Protein AF-A0A942RCX7-F1 (afdb_monomer_lite)

pLDDT: mean 77.35, std 21.43, range [18.66, 97.69]

Foldseek 3Di:
DDDDDDDDDDDDADWDDDPDDFTDRDPWTWQFAALLQAKKWFFQDDDLALLVQADFEEADQDPLSQQSSVVSNHHYDDDPLLCQQVCLQVPVGGTYTGHQLSCVVSVVLVSTQEMEDLDSNYLDGDTDIDDDDPVVVVPDDPVVVVVVVVVSVVCSVPPRVPVSVVSSVVSVVVCVVVVGHYHYHDPVRSVNSNVSSVVSLVVVCVVCVVVVHNSPVVVVVVVVVVVVPD

Sequence (230 aa):
KLEFQFYQINTKIPLQKAGGKQFRWGRQSLIPSSSENSERLSLEKEVRVPSDLKGLKLIAAKPEVAEMVRMAGGTPVAIPIGDTYMALERGLVEGQFTHFPALGAFGTMPLMKSHTIIGGSGIEMPFGAHVMNMNTWNKLSPDLHQIFEDAVAWYIEQEVYTNVPRMAAGLLKAAEDQGRVVSHLTPEEIKEWTDLAKVVAEAKIAELEAKGVPAKSVYQELQQLIANYK

Secondary structure (DSSP, 8-state):
------PPPP-----EEETTTEEEETTEEEEPPPGGGSEEEEESS---SGGGGTT-EEE--SHHHHHHHHHTT-EEE---TTTHHHHHHTTSSSEEEEEHHHHHHTT-GGG-SEEEE-SSS-SS---EEE---HHHHTTS-HHHHHHHHHHHHHHIIIIIIIIHHHHHHHHHHHHHHTT-EEEEPPHHHHHHHHHHHHHHHHHHHHHHHHTT--HHHHHHHHHHHHHH--

Radius of gyration: 19.21 Å; chains: 1; bounding box: 50×46×51 Å

Structure (mmCIF, N/CA/C/O backbone):
data_AF-A0A942RCX7-F1
#
_entry.id   AF-A0A942RCX7-F1
#
loop_
_atom_site.group_PDB
_atom_site.id
_atom_site.type_symbol
_atom_site.label_atom_id
_atom_site.label_alt_id
_atom_site.label_comp_id
_atom_site.label_asym_id
_atom_site.label_entity_id
_atom_site.label_seq_id
_atom_site.pdbx_PDB_ins_code
_atom_site.Cartn_x
_atom_site.Cartn_y
_atom_site.Cartn_z
_atom_site.occupancy
_atom_site.B_iso_or_equiv
_atom_site.auth_seq_id
_atom_site.auth_comp_id
_atom_site.auth_asym_id
_atom_site.auth_atom_id
_atom_site.pdbx_PDB_model_num
ATOM 1 N N . LYS A 1 1 ? 3.277 7.460 -29.625 1.00 25.64 1 LYS A N 1
ATOM 2 C CA . LYS A 1 1 ? 2.504 7.001 -28.448 1.00 25.64 1 LYS A CA 1
ATOM 3 C C . LYS A 1 1 ? 3.287 5.855 -27.824 1.00 25.64 1 LYS A C 1
ATOM 5 O O . LYS A 1 1 ? 3.367 4.810 -28.449 1.00 25.64 1 LYS A O 1
ATOM 10 N N . LEU A 1 2 ? 3.976 6.090 -26.707 1.00 19.88 2 LEU A N 1
ATOM 11 C CA . LEU A 1 2 ? 4.645 5.024 -25.956 1.00 19.88 2 LEU A CA 1
ATOM 12 C C . LEU A 1 2 ? 3.603 4.437 -25.002 1.00 19.88 2 LEU A C 1
ATOM 14 O O . LEU A 1 2 ? 3.199 5.100 -24.053 1.00 19.88 2 LEU A O 1
ATOM 18 N N . GLU A 1 3 ? 3.102 3.248 -25.325 1.00 18.66 3 GLU A N 1
ATOM 19 C CA . GLU A 1 3 ? 2.264 2.457 -24.425 1.00 18.66 3 GLU A CA 1
ATOM 20 C C . GLU A 1 3 ? 3.176 1.680 -23.472 1.00 18.66 3 GLU A C 1
ATOM 22 O O . GLU A 1 3 ? 4.009 0.885 -23.908 1.00 18.66 3 GLU A O 1
ATOM 27 N N . PHE A 1 4 ? 3.036 1.920 -22.169 1.00 22.47 4 PHE A N 1
ATOM 28 C CA . PHE A 1 4 ? 3.684 1.122 -21.133 1.00 22.47 4 PHE A CA 1
ATOM 29 C C . PHE A 1 4 ? 2.767 -0.056 -20.787 1.00 22.47 4 PHE A C 1
ATOM 31 O O . PHE A 1 4 ? 1.693 0.131 -20.223 1.00 22.47 4 PHE A O 1
ATOM 38 N N . GLN A 1 5 ? 3.174 -1.272 -21.155 1.00 20.86 5 GLN A N 1
ATOM 39 C CA . GLN A 1 5 ? 2.505 -2.513 -20.758 1.00 20.86 5 GLN A CA 1
ATOM 40 C C . GLN A 1 5 ? 3.249 -3.163 -19.585 1.00 20.86 5 GLN A C 1
ATOM 42 O O . GLN A 1 5 ? 4.471 -3.308 -19.617 1.00 20.86 5 GLN A O 1
ATOM 47 N N . PHE A 1 6 ? 2.502 -3.591 -18.566 1.00 23.44 6 PHE A N 1
ATOM 48 C CA . PHE A 1 6 ? 3.008 -4.381 -17.445 1.00 23.44 6 PHE A CA 1
ATOM 49 C C . PHE A 1 6 ? 3.249 -5.832 -17.901 1.00 23.44 6 PHE A C 1
ATOM 51 O O . PHE A 1 6 ? 2.302 -6.532 -18.250 1.00 23.44 6 PHE A O 1
ATOM 58 N N . TYR A 1 7 ? 4.503 -6.296 -17.906 1.00 24.22 7 TYR A N 1
ATOM 59 C CA . TYR A 1 7 ? 4.853 -7.693 -18.203 1.00 24.22 7 TYR A CA 1
ATOM 60 C C . TYR A 1 7 ? 5.204 -8.459 -16.919 1.00 24.22 7 TYR A C 1
ATOM 62 O O . TYR A 1 7 ? 5.998 -7.985 -16.109 1.00 24.22 7 TYR A O 1
ATOM 70 N N . GLN A 1 8 ? 4.657 -9.673 -16.763 1.00 22.91 8 GLN A N 1
ATOM 71 C CA . GLN A 1 8 ? 5.136 -10.670 -15.796 1.00 22.91 8 GLN A CA 1
ATOM 72 C C . GLN A 1 8 ? 6.566 -11.097 -16.160 1.00 22.91 8 GLN A C 1
ATOM 74 O O . GLN A 1 8 ? 6.835 -11.507 -17.291 1.00 22.91 8 GLN A O 1
ATOM 79 N N . ILE A 1 9 ? 7.489 -11.007 -15.202 1.00 26.52 9 ILE A N 1
ATOM 80 C CA . ILE A 1 9 ? 8.917 -11.270 -15.407 1.00 26.52 9 ILE A CA 1
ATOM 81 C C . ILE A 1 9 ? 9.262 -12.702 -14.970 1.00 26.52 9 ILE A C 1
ATOM 83 O O . ILE A 1 9 ? 9.034 -13.094 -13.830 1.00 26.52 9 ILE A O 1
ATOM 87 N N . ASN A 1 10 ? 9.845 -13.472 -15.892 1.00 22.30 10 ASN A N 1
ATOM 88 C CA . ASN A 1 10 ? 10.305 -14.850 -15.702 1.00 22.30 10 ASN A CA 1
ATOM 89 C C . ASN A 1 10 ? 11.777 -14.853 -15.208 1.00 22.30 10 ASN A C 1
ATOM 91 O O . ASN A 1 10 ? 12.642 -14.220 -15.818 1.00 22.30 10 ASN A O 1
ATOM 95 N N . THR A 1 11 ? 12.074 -15.517 -14.085 1.00 29.02 11 THR A N 1
ATOM 96 C CA . THR A 1 11 ? 13.262 -15.278 -13.232 1.00 29.02 11 THR A CA 1
ATOM 97 C C . THR A 1 11 ? 14.464 -16.200 -13.516 1.00 29.02 11 THR A C 1
ATOM 99 O O . THR A 1 11 ? 14.638 -17.216 -12.842 1.00 29.02 11 THR A O 1
ATOM 102 N N . LYS A 1 12 ? 15.344 -15.859 -14.473 1.00 22.91 12 LYS A N 1
ATOM 103 C CA . LYS A 1 12 ? 16.589 -16.631 -14.738 1.00 22.91 12 LYS A CA 1
ATOM 104 C C . LYS A 1 12 ? 17.884 -15.806 -14.907 1.00 22.91 12 LYS A C 1
ATOM 106 O O . LYS A 1 12 ? 18.800 -16.274 -15.577 1.00 22.91 12 LYS A O 1
ATOM 111 N N . ILE A 1 13 ? 18.008 -14.601 -14.337 1.00 27.73 13 ILE A N 1
ATOM 112 C CA . ILE A 1 13 ? 19.225 -13.766 -14.499 1.00 27.73 13 ILE A CA 1
ATOM 113 C C . ILE A 1 13 ? 19.768 -13.300 -13.128 1.00 27.73 13 ILE A C 1
ATOM 115 O O . ILE A 1 13 ? 18.965 -12.841 -12.316 1.00 27.73 13 ILE A O 1
ATOM 119 N N . PRO A 1 14 ? 21.090 -13.403 -12.847 1.00 24.25 14 PRO A N 1
ATOM 120 C CA . PRO A 1 14 ? 21.669 -13.027 -11.551 1.00 24.25 14 PRO A CA 1
ATOM 121 C C . PRO A 1 14 ? 21.707 -11.508 -11.320 1.00 24.25 14 PRO A C 1
ATOM 123 O O . PRO A 1 14 ? 21.967 -10.737 -12.245 1.00 24.25 14 PRO A O 1
ATOM 126 N N . LEU A 1 15 ? 21.523 -11.094 -10.063 1.00 30.61 15 LEU A N 1
ATOM 127 C CA . LEU A 1 15 ? 21.766 -9.733 -9.571 1.00 30.61 15 LEU A CA 1
ATOM 128 C C . LEU A 1 15 ? 23.275 -9.426 -9.594 1.00 30.61 15 LEU A C 1
ATOM 130 O O . LEU A 1 15 ? 24.066 -10.196 -9.052 1.00 30.61 15 LEU A O 1
ATOM 134 N N . GLN A 1 16 ? 23.688 -8.298 -10.182 1.00 26.91 16 GLN A N 1
ATOM 135 C CA . GLN A 1 16 ? 25.060 -7.788 -10.047 1.00 26.91 16 GLN A CA 1
ATOM 136 C C . GLN A 1 16 ? 25.067 -6.505 -9.211 1.00 26.91 16 GLN A C 1
ATOM 138 O O . GLN A 1 16 ? 24.335 -5.558 -9.498 1.00 26.91 16 GLN A O 1
ATOM 143 N N . LYS A 1 17 ? 25.914 -6.474 -8.172 1.00 28.41 17 LYS A N 1
ATOM 144 C CA . LYS A 1 17 ? 26.169 -5.282 -7.351 1.00 28.41 17 LYS A CA 1
ATOM 145 C C . LYS A 1 17 ? 26.987 -4.271 -8.159 1.00 28.41 17 LYS A C 1
ATOM 147 O O . LYS A 1 17 ? 28.185 -4.468 -8.342 1.00 28.41 17 LYS A O 1
ATOM 152 N N . ALA A 1 18 ? 26.359 -3.183 -8.594 1.00 28.05 18 ALA A N 1
ATOM 153 C CA . ALA A 1 18 ? 27.059 -1.951 -8.949 1.00 28.05 18 ALA A CA 1
ATOM 154 C C . ALA A 1 18 ? 27.073 -1.052 -7.702 1.00 28.05 18 ALA A C 1
ATOM 156 O O . ALA A 1 18 ? 26.048 -0.891 -7.040 1.00 28.05 18 ALA A O 1
ATOM 157 N N . GLY A 1 19 ? 28.250 -0.560 -7.313 1.00 25.38 19 GLY A N 1
ATOM 158 C CA . GLY A 1 19 ? 28.447 0.186 -6.070 1.00 25.38 19 GLY A CA 1
ATOM 159 C C . GLY A 1 19 ? 27.490 1.371 -5.926 1.00 25.38 19 GLY A C 1
ATOM 160 O O . GLY A 1 19 ? 27.378 2.185 -6.831 1.00 25.38 19 GLY A O 1
ATOM 161 N N . GLY A 1 20 ? 26.836 1.460 -4.763 1.00 32.09 20 GLY A N 1
ATOM 162 C CA . GLY A 1 20 ? 26.060 2.622 -4.328 1.00 32.09 20 GLY A CA 1
ATOM 163 C C . GLY A 1 20 ? 24.754 2.865 -5.095 1.00 32.09 20 GLY A C 1
ATOM 164 O O . GLY A 1 20 ? 24.740 3.509 -6.132 1.00 32.09 20 GLY A O 1
ATOM 165 N N . LYS A 1 21 ? 23.626 2.455 -4.500 1.00 35.69 21 LYS A N 1
ATOM 166 C CA . LYS A 1 21 ? 22.254 2.917 -4.816 1.00 35.69 21 LYS A CA 1
ATOM 167 C C . LYS A 1 21 ? 21.619 2.508 -6.161 1.00 35.69 21 LYS A C 1
ATOM 169 O O . LYS A 1 21 ? 20.525 2.985 -6.450 1.00 35.69 21 LYS A O 1
ATOM 174 N N . GLN A 1 22 ? 22.195 1.590 -6.940 1.00 37.41 22 GLN A N 1
ATOM 175 C CA . GLN A 1 22 ? 21.524 1.005 -8.114 1.00 37.41 22 GLN A CA 1
ATOM 176 C C . GLN A 1 22 ? 21.551 -0.526 -8.075 1.00 37.41 22 GLN A C 1
ATOM 178 O O . GLN A 1 22 ? 22.613 -1.145 -8.058 1.00 37.41 22 GLN A O 1
ATOM 183 N N . PHE A 1 23 ? 20.371 -1.147 -8.127 1.00 37.91 23 PHE A N 1
ATOM 184 C CA . PHE A 1 23 ? 20.248 -2.573 -8.412 1.00 37.91 23 PHE A CA 1
ATOM 185 C C . PHE A 1 23 ? 19.924 -2.736 -9.898 1.00 37.91 23 PHE A C 1
ATOM 187 O O . PHE A 1 23 ? 18.831 -2.398 -10.350 1.00 37.91 23 PHE A O 1
ATOM 194 N N . ARG A 1 24 ? 20.886 -3.245 -10.674 1.00 36.69 24 ARG A N 1
ATOM 195 C CA . ARG A 1 24 ? 20.645 -3.679 -12.054 1.00 36.69 24 ARG A CA 1
ATOM 196 C C . ARG A 1 24 ? 20.163 -5.127 -12.016 1.00 36.69 24 ARG A C 1
ATOM 198 O O . ARG A 1 24 ? 20.937 -6.036 -11.715 1.00 36.69 24 ARG A O 1
ATOM 205 N N . TRP A 1 25 ? 18.886 -5.354 -12.323 1.00 33.56 25 TRP A N 1
ATOM 206 C CA . TRP A 1 25 ? 18.376 -6.701 -12.589 1.00 33.56 25 TRP A CA 1
ATOM 207 C C . TRP A 1 25 ? 18.428 -6.946 -14.095 1.00 33.56 25 TRP A C 1
ATOM 209 O O . TRP A 1 25 ? 17.529 -6.579 -14.855 1.00 33.56 25 TRP A O 1
ATOM 219 N N . GLY A 1 26 ? 19.570 -7.456 -14.555 1.00 47.31 26 GLY A N 1
ATOM 220 C CA . GLY A 1 26 ? 19.886 -7.486 -15.978 1.00 47.31 26 GLY A CA 1
ATOM 221 C C . GLY A 1 26 ? 19.846 -6.082 -16.600 1.00 47.31 26 GLY A C 1
ATOM 222 O O . GLY A 1 26 ? 20.693 -5.245 -16.306 1.00 47.31 26 GLY A O 1
ATOM 223 N N . ARG A 1 27 ? 18.870 -5.846 -17.485 1.00 47.44 27 ARG A N 1
ATOM 224 C CA . ARG A 1 27 ? 18.744 -4.661 -18.357 1.00 47.44 27 ARG A CA 1
ATOM 225 C C . ARG A 1 27 ? 17.543 -3.773 -17.982 1.00 47.44 27 ARG A C 1
ATOM 227 O O . ARG A 1 27 ? 16.898 -3.192 -18.849 1.00 47.44 27 ARG A O 1
ATOM 234 N N . GLN A 1 28 ? 17.190 -3.755 -16.699 1.00 42.06 28 GLN A N 1
ATOM 235 C CA . GLN A 1 28 ? 16.057 -3.014 -16.144 1.00 42.06 28 GLN A CA 1
ATOM 236 C C . GLN A 1 28 ? 16.551 -2.099 -15.025 1.00 42.06 28 GLN A C 1
ATOM 238 O O . GLN A 1 28 ? 17.335 -2.533 -14.174 1.00 42.06 28 GLN A O 1
ATOM 243 N N . SER A 1 29 ? 16.073 -0.854 -15.019 1.00 40.25 29 SER A N 1
ATOM 244 C CA . SER A 1 29 ? 16.302 0.072 -13.914 1.00 40.25 29 SER A CA 1
ATOM 245 C C . SER A 1 29 ? 15.240 -0.164 -12.850 1.00 40.25 29 SER A C 1
ATOM 247 O O . SER A 1 29 ? 14.058 0.129 -13.047 1.00 40.25 29 SER A O 1
ATOM 249 N N . LEU A 1 30 ? 15.673 -0.724 -11.723 1.00 43.97 30 LEU A N 1
ATOM 250 C CA . LEU A 1 30 ? 14.858 -0.823 -10.523 1.00 43.97 30 LEU A CA 1
ATOM 251 C C . LEU A 1 30 ? 14.855 0.548 -9.857 1.00 43.97 30 LEU A C 1
ATOM 253 O O . LEU A 1 30 ? 15.916 1.075 -9.517 1.00 43.97 30 LEU A O 1
ATOM 257 N N . ILE A 1 31 ? 13.673 1.134 -9.699 1.00 44.66 31 ILE A N 1
ATOM 258 C CA . ILE A 1 31 ? 13.539 2.400 -8.994 1.00 44.66 31 ILE A CA 1
ATOM 259 C C . ILE A 1 31 ? 13.295 2.067 -7.523 1.00 44.66 31 ILE A C 1
ATOM 261 O O . ILE A 1 31 ? 12.307 1.394 -7.224 1.00 44.66 31 ILE A O 1
ATOM 265 N N . PRO A 1 32 ? 14.182 2.484 -6.602 1.00 44.34 32 PRO A N 1
ATOM 266 C CA . PRO A 1 32 ? 13.910 2.331 -5.183 1.00 44.34 32 PRO A CA 1
ATOM 267 C C . PRO A 1 32 ? 12.621 3.086 -4.846 1.00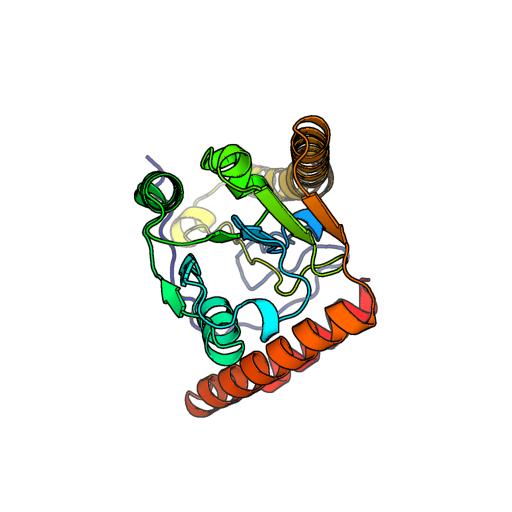 44.34 32 PRO A C 1
ATOM 269 O O . PRO A 1 32 ? 12.425 4.217 -5.278 1.00 44.34 32 PRO A O 1
ATOM 272 N N . SER A 1 33 ? 11.721 2.462 -4.097 1.00 46.06 33 SER A N 1
ATOM 273 C CA . SER A 1 33 ? 10.586 3.160 -3.499 1.00 46.06 33 SER A CA 1
ATOM 274 C C . SER A 1 33 ? 11.037 3.833 -2.209 1.00 46.06 33 SER A C 1
ATOM 276 O O . SER A 1 33 ? 11.720 3.201 -1.401 1.00 46.06 33 SER A O 1
ATOM 278 N N . SER A 1 34 ? 10.641 5.085 -1.989 1.00 47.69 34 SER A N 1
ATOM 279 C CA . SER A 1 34 ? 10.840 5.732 -0.694 1.00 47.69 34 SER A CA 1
ATOM 280 C C . SER A 1 34 ? 9.858 5.170 0.343 1.00 47.69 34 SER A C 1
ATOM 282 O O . SER A 1 34 ? 8.803 4.630 -0.002 1.00 47.69 34 SER A O 1
ATOM 284 N N . SER A 1 35 ? 10.194 5.272 1.625 1.00 49.25 35 SER A N 1
ATOM 285 C CA . SER A 1 35 ? 9.347 4.774 2.711 1.00 49.25 35 SER A CA 1
ATOM 286 C C . SER A 1 35 ? 8.035 5.565 2.847 1.00 49.25 35 SER A C 1
ATOM 288 O O . SER A 1 35 ? 7.034 5.041 3.336 1.00 49.25 35 SER A O 1
ATOM 290 N N . GLU A 1 36 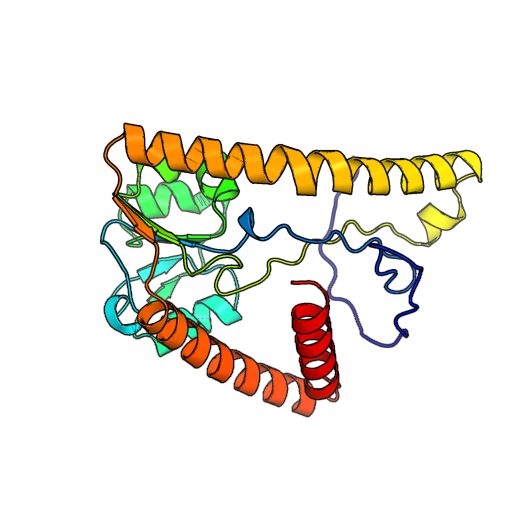? 7.986 6.796 2.332 1.00 48.91 36 GLU A N 1
ATOM 291 C CA . GLU A 1 36 ? 6.783 7.634 2.275 1.00 48.91 36 GLU A CA 1
ATOM 292 C C . GLU A 1 36 ? 5.778 7.185 1.203 1.00 48.91 36 GLU A C 1
ATOM 294 O O . GLU A 1 36 ? 4.606 7.562 1.275 1.00 48.91 36 GLU A O 1
ATOM 299 N N . ASN A 1 37 ? 6.212 6.345 0.255 1.00 53.41 37 ASN A N 1
ATOM 300 C CA . ASN A 1 37 ? 5.336 5.654 -0.693 1.00 53.41 37 ASN A CA 1
ATOM 301 C C . ASN A 1 37 ? 4.680 4.408 -0.105 1.00 53.41 37 ASN A C 1
ATOM 303 O O . ASN A 1 37 ? 3.887 3.771 -0.789 1.00 53.41 37 ASN A O 1
ATOM 307 N N . SER A 1 38 ? 5.007 4.032 1.124 1.00 59.34 38 SER A N 1
ATOM 308 C CA . SER A 1 38 ? 4.473 2.809 1.693 1.00 59.34 38 SER A CA 1
ATOM 309 C C . SER A 1 38 ? 2.953 2.857 1.856 1.00 59.34 38 SER A C 1
ATOM 311 O O . SER A 1 38 ? 2.358 3.918 2.098 1.00 59.34 38 SER A O 1
ATOM 313 N N . GLU A 1 39 ? 2.311 1.707 1.646 1.00 60.25 39 GLU A N 1
ATOM 314 C CA . GLU A 1 39 ? 0.863 1.628 1.734 1.00 60.25 39 GLU A CA 1
ATOM 315 C C . GLU A 1 39 ? 0.375 1.931 3.144 1.00 60.25 39 GLU A C 1
ATOM 317 O O . GLU A 1 39 ? 0.915 1.488 4.162 1.00 60.25 39 GLU A O 1
ATOM 322 N N . ARG A 1 40 ? -0.685 2.722 3.162 1.00 76.06 40 ARG A N 1
ATOM 323 C CA . ARG A 1 40 ? -1.372 3.216 4.334 1.00 76.06 40 ARG A CA 1
ATOM 324 C C . ARG A 1 40 ? -2.830 2.857 4.191 1.00 76.06 40 ARG A C 1
ATOM 326 O O . ARG A 1 40 ? -3.343 2.546 3.112 1.00 76.06 40 ARG A O 1
ATOM 333 N N . LEU A 1 41 ? -3.507 2.938 5.310 1.00 85.62 41 LEU A N 1
ATOM 334 C CA . LEU A 1 41 ? -4.888 2.551 5.379 1.00 85.62 41 LEU A CA 1
ATOM 335 C C . LEU A 1 41 ? -5.731 3.819 5.552 1.00 85.62 41 LEU A C 1
ATOM 337 O O . LEU A 1 41 ? -5.454 4.626 6.431 1.00 85.62 41 LEU A O 1
ATOM 341 N N . SER A 1 42 ? -6.707 4.044 4.670 1.00 86.88 42 SER A N 1
ATOM 342 C CA . SER A 1 42 ? -7.588 5.223 4.720 1.00 86.88 42 SER A CA 1
ATOM 343 C C . SER A 1 42 ? -9.046 4.794 4.731 1.00 86.88 42 SER A C 1
ATOM 345 O O . SER A 1 42 ? -9.468 4.086 3.816 1.00 86.88 42 SER A O 1
ATOM 347 N N . LEU A 1 43 ? -9.796 5.199 5.758 1.00 90.50 43 LEU A N 1
ATOM 348 C CA . LEU A 1 43 ? -11.176 4.763 5.989 1.00 90.50 43 LEU A CA 1
ATOM 349 C C . LEU A 1 43 ? -12.056 5.866 6.582 1.00 90.50 43 LEU A C 1
ATOM 351 O O . LEU A 1 43 ? -11.598 6.888 7.095 1.00 90.50 43 LEU A O 1
ATOM 355 N N . GLU A 1 44 ? -13.352 5.574 6.608 1.00 87.62 44 GLU A N 1
ATOM 356 C CA . GLU A 1 44 ? -14.355 6.251 7.432 1.00 87.62 44 GLU A CA 1
ATOM 357 C C . GLU A 1 44 ? -14.147 6.095 8.950 1.00 87.62 44 GLU A C 1
ATOM 359 O O . GLU A 1 44 ? -14.577 6.958 9.718 1.00 87.62 44 GLU A O 1
ATOM 364 N N . LYS A 1 45 ? -13.520 5.001 9.400 1.00 89.50 45 LYS A N 1
ATOM 365 C CA . LYS A 1 45 ? -13.272 4.700 10.820 1.00 89.50 45 LYS A CA 1
ATOM 366 C C . LYS A 1 45 ? -11.781 4.581 11.090 1.00 89.50 45 LYS A C 1
ATOM 368 O O . LYS A 1 45 ? -11.048 4.076 10.249 1.00 89.50 45 LYS A O 1
ATOM 373 N N . GLU A 1 46 ? -11.348 5.008 12.271 1.00 92.56 46 GLU A N 1
ATOM 374 C CA . GLU A 1 46 ? -9.970 4.767 12.694 1.00 92.56 46 GLU A CA 1
ATOM 375 C C . GLU A 1 46 ? -9.710 3.263 12.817 1.00 92.56 46 GLU A C 1
ATOM 377 O O . GLU A 1 46 ? -10.511 2.527 13.391 1.00 92.56 46 GLU A O 1
ATOM 382 N N . VAL A 1 47 ? -8.584 2.830 12.257 1.00 93.00 47 VAL A N 1
ATOM 383 C CA . VAL A 1 47 ? -8.072 1.464 12.352 1.00 93.00 47 VAL A CA 1
ATOM 384 C C . VAL A 1 47 ? -6.657 1.550 12.888 1.00 93.00 47 VAL A C 1
ATOM 386 O O . VAL A 1 47 ? -5.815 2.227 12.299 1.00 93.00 47 VAL A O 1
ATOM 389 N N . ARG A 1 48 ? -6.375 0.855 13.982 1.00 93.88 48 ARG A N 1
ATOM 390 C CA . ARG A 1 48 ? -5.057 0.863 14.616 1.00 93.88 48 ARG A CA 1
ATOM 391 C C . ARG A 1 48 ? -4.386 -0.496 14.537 1.00 93.88 48 ARG A C 1
ATOM 393 O O . ARG A 1 48 ? -3.202 -0.579 14.216 1.00 93.88 48 ARG A O 1
ATOM 400 N N . VAL A 1 49 ? -5.156 -1.559 14.731 1.00 94.69 49 VAL A N 1
ATOM 401 C CA . VAL A 1 49 ? -4.686 -2.948 14.697 1.00 94.69 49 VAL A CA 1
ATOM 402 C C . VAL A 1 49 ? -5.424 -3.748 13.624 1.00 94.69 49 VAL A C 1
ATOM 404 O O . VAL A 1 49 ? -6.523 -3.360 13.221 1.00 94.69 49 VAL A O 1
ATOM 407 N N . PRO A 1 50 ? -4.878 -4.887 13.152 1.00 94.50 50 PRO A N 1
ATOM 408 C CA . PRO A 1 50 ? -5.553 -5.693 12.139 1.00 94.50 50 PRO A CA 1
ATOM 409 C C . PRO A 1 50 ? -6.986 -6.078 12.525 1.00 94.50 50 PRO A C 1
ATOM 411 O O . PRO A 1 50 ? -7.875 -6.068 11.681 1.00 94.50 50 PRO A O 1
ATOM 414 N N . SER A 1 51 ? -7.242 -6.366 13.805 1.00 96.38 51 SER A N 1
ATOM 415 C CA . SER A 1 51 ? -8.571 -6.786 14.267 1.00 96.38 51 SER A CA 1
ATOM 416 C C . SER A 1 51 ? -9.669 -5.724 14.093 1.00 96.38 51 SER A C 1
ATOM 418 O O . SER A 1 51 ? -10.845 -6.091 14.009 1.00 96.38 51 SER A O 1
ATOM 420 N N . ASP A 1 52 ? -9.312 -4.446 13.929 1.00 96.25 52 ASP A N 1
ATOM 421 C CA . ASP A 1 52 ? -10.262 -3.371 13.615 1.00 96.25 52 ASP A CA 1
ATOM 422 C C . ASP A 1 52 ? -10.840 -3.497 12.194 1.00 96.25 52 ASP A C 1
ATOM 424 O O . ASP A 1 52 ? -11.890 -2.924 11.898 1.00 96.25 52 ASP A O 1
ATOM 428 N N . LEU A 1 53 ? -10.204 -4.277 11.307 1.00 95.94 53 LEU A N 1
ATOM 429 C CA . LEU A 1 53 ? -10.721 -4.545 9.961 1.00 95.94 53 LEU A CA 1
ATOM 430 C C . LEU A 1 53 ? -11.932 -5.481 9.952 1.00 95.94 53 LEU A C 1
ATOM 432 O O . LEU A 1 53 ? -12.565 -5.655 8.906 1.00 95.94 53 LEU A O 1
ATOM 436 N N . LYS A 1 54 ? -12.268 -6.098 11.088 1.00 97.25 54 LYS A N 1
ATOM 437 C CA . LYS A 1 54 ? -13.314 -7.113 11.167 1.00 97.25 54 LYS A CA 1
ATOM 438 C C . LYS A 1 54 ? -14.659 -6.583 10.663 1.00 97.25 54 LYS A C 1
ATOM 440 O O . LYS A 1 54 ? -15.259 -5.683 11.246 1.00 97.25 54 LYS A O 1
ATOM 445 N N . GLY A 1 55 ? -15.164 -7.210 9.603 1.00 96.06 55 GLY A N 1
ATOM 446 C CA . GLY A 1 55 ? -16.441 -6.862 8.978 1.00 96.06 55 GLY A CA 1
ATOM 447 C C . GLY A 1 55 ? -16.411 -5.623 8.075 1.00 96.06 55 GLY A C 1
ATOM 448 O O . GLY A 1 55 ? -17.454 -5.285 7.520 1.00 96.06 55 GLY A O 1
ATOM 449 N N . LEU A 1 56 ? -15.257 -4.971 7.896 1.00 96.44 56 LEU A N 1
ATOM 450 C CA . LEU A 1 56 ? -15.094 -3.852 6.965 1.00 96.44 56 LEU A CA 1
ATOM 451 C C . LEU A 1 56 ? -14.803 -4.358 5.549 1.00 96.44 56 LEU A C 1
ATOM 453 O O . LEU A 1 56 ? -14.105 -5.357 5.368 1.00 96.44 56 LEU A O 1
ATOM 457 N N . LYS A 1 57 ? -15.301 -3.651 4.539 1.00 96.81 57 LYS A N 1
ATOM 458 C CA . LYS A 1 57 ? -15.013 -3.856 3.120 1.00 96.81 57 LYS A CA 1
ATOM 459 C C . LYS A 1 57 ? -14.048 -2.787 2.641 1.00 96.81 57 LYS A C 1
ATOM 461 O O . LYS A 1 57 ? -14.307 -1.594 2.766 1.00 96.81 57 LYS A O 1
ATOM 466 N N . LEU A 1 58 ? -12.932 -3.204 2.062 1.00 95.44 58 LEU A N 1
ATOM 467 C CA . LEU A 1 58 ? -11.842 -2.291 1.724 1.00 95.44 58 LEU A CA 1
ATOM 468 C C . LEU A 1 58 ? -11.375 -2.557 0.310 1.00 95.44 58 LEU A C 1
ATOM 470 O O . LEU A 1 58 ? -11.237 -3.713 -0.094 1.00 95.44 58 LEU A O 1
ATOM 474 N N . ILE A 1 59 ? -11.061 -1.497 -0.422 1.00 94.75 59 ILE A N 1
ATOM 475 C CA . ILE A 1 59 ? -10.364 -1.645 -1.692 1.00 94.75 59 ILE A CA 1
ATOM 476 C C . ILE A 1 59 ? -8.947 -2.134 -1.394 1.00 94.75 59 ILE A C 1
ATOM 478 O O . ILE A 1 59 ? -8.184 -1.462 -0.702 1.00 94.75 59 ILE A O 1
ATOM 482 N N . ALA A 1 60 ? -8.609 -3.309 -1.919 1.00 91.44 60 ALA A N 1
ATOM 483 C CA . ALA A 1 60 ? -7.290 -3.920 -1.804 1.00 91.44 60 ALA A CA 1
ATOM 484 C C . ALA A 1 60 ? -6.888 -4.455 -3.182 1.00 91.44 60 ALA A C 1
ATOM 486 O O . ALA A 1 60 ? -7.317 -5.532 -3.596 1.00 91.44 60 ALA A O 1
ATOM 487 N N . ALA A 1 61 ? -6.107 -3.664 -3.922 1.00 83.44 61 ALA A N 1
ATOM 488 C CA . ALA A 1 61 ? -5.778 -3.964 -5.317 1.00 83.44 61 ALA A CA 1
ATOM 489 C C . ALA A 1 61 ? -4.750 -5.098 -5.462 1.00 83.44 61 ALA A C 1
ATOM 491 O O . ALA A 1 61 ? -4.748 -5.814 -6.464 1.00 83.44 61 ALA A O 1
ATOM 492 N N . LYS A 1 62 ? -3.876 -5.263 -4.465 1.00 82.81 62 LYS A N 1
ATOM 493 C CA . LYS A 1 62 ? -2.811 -6.265 -4.478 1.00 82.81 62 LYS A CA 1
ATOM 494 C C . LYS A 1 62 ? -3.256 -7.567 -3.809 1.00 82.81 62 LYS A C 1
ATOM 496 O O . LYS A 1 62 ? -3.886 -7.506 -2.751 1.00 82.81 62 LYS A O 1
ATOM 501 N N . PRO A 1 63 ? -2.917 -8.744 -4.368 1.00 86.62 63 PRO A N 1
ATOM 502 C CA . PRO A 1 63 ? -3.298 -10.035 -3.792 1.00 86.62 63 PRO A CA 1
ATOM 503 C C . PRO A 1 63 ? -2.851 -10.233 -2.338 1.00 86.62 63 PRO A C 1
ATOM 505 O O . PRO A 1 63 ? -3.636 -10.716 -1.525 1.00 86.62 63 PRO A O 1
ATOM 508 N N . GLU A 1 64 ? -1.620 -9.845 -2.010 1.00 85.38 64 GLU A N 1
ATOM 509 C CA . GLU A 1 64 ? -1.031 -9.936 -0.673 1.00 85.38 64 GLU A CA 1
ATOM 510 C C . GLU A 1 64 ? -1.755 -9.038 0.337 1.00 85.38 64 GLU A C 1
ATOM 512 O O . GLU A 1 64 ? -2.072 -9.475 1.440 1.00 85.38 64 GLU A O 1
ATOM 517 N N . VAL A 1 65 ? -2.125 -7.824 -0.067 1.00 87.31 65 VAL A N 1
ATOM 518 C CA . VAL A 1 65 ? -2.904 -6.899 0.763 1.00 87.31 65 VAL A CA 1
ATOM 519 C C . VAL A 1 65 ? -4.327 -7.406 0.947 1.00 87.31 65 VAL A C 1
ATOM 521 O O . VAL A 1 65 ? -4.858 -7.390 2.054 1.00 87.31 65 VAL A O 1
ATOM 524 N N . ALA A 1 66 ? -4.935 -7.934 -0.115 1.00 92.50 66 ALA A N 1
ATOM 525 C CA . ALA A 1 66 ? -6.242 -8.562 -0.029 1.00 92.50 66 ALA A CA 1
ATOM 526 C C . ALA A 1 66 ? -6.228 -9.762 0.936 1.00 92.50 66 ALA A C 1
ATOM 528 O O . ALA A 1 66 ? -7.194 -9.969 1.668 1.00 92.50 66 ALA A O 1
ATOM 529 N N . GLU A 1 67 ? -5.137 -10.531 0.973 1.00 92.38 67 GLU A N 1
ATOM 530 C CA . GLU A 1 67 ? -4.977 -11.625 1.931 1.00 92.38 67 GLU A CA 1
ATOM 531 C C . GLU A 1 67 ? -4.823 -11.121 3.365 1.00 92.38 67 GLU A C 1
ATOM 533 O O . GLU A 1 67 ? -5.519 -11.623 4.247 1.00 92.38 67 GLU A O 1
ATOM 538 N N . MET A 1 68 ? -4.021 -10.076 3.596 1.00 91.94 68 MET A N 1
ATOM 539 C CA . MET A 1 68 ? -3.937 -9.433 4.913 1.00 91.94 68 MET A CA 1
ATOM 540 C C . MET A 1 68 ? -5.317 -8.967 5.395 1.00 91.94 68 MET A C 1
ATOM 542 O O . MET A 1 68 ? -5.699 -9.259 6.525 1.00 91.94 68 MET A O 1
ATOM 546 N N . VAL A 1 69 ? -6.101 -8.314 4.529 1.00 94.69 69 VAL A N 1
ATOM 547 C CA . VAL A 1 69 ? -7.467 -7.876 4.859 1.00 94.69 69 VAL A CA 1
ATOM 548 C C . VAL A 1 69 ? -8.370 -9.066 5.202 1.00 94.69 69 VAL A C 1
ATOM 550 O O . VAL A 1 69 ? -9.087 -8.999 6.200 1.00 94.69 69 VAL A O 1
ATOM 553 N N . ARG A 1 70 ? -8.326 -10.168 4.434 1.00 96.06 70 ARG A N 1
ATOM 554 C CA . ARG A 1 70 ? -9.107 -11.388 4.733 1.00 96.06 70 ARG A CA 1
ATOM 555 C C . ARG A 1 70 ? -8.733 -11.995 6.078 1.00 96.06 70 ARG A C 1
ATOM 557 O O . ARG A 1 70 ? -9.614 -12.284 6.883 1.00 96.06 70 ARG A O 1
ATOM 564 N N . MET A 1 71 ? -7.440 -12.180 6.324 1.00 94.62 71 MET A N 1
ATOM 565 C CA . MET A 1 71 ? -6.932 -12.767 7.564 1.00 94.62 71 MET A CA 1
ATOM 566 C C . MET A 1 71 ? -7.243 -11.900 8.791 1.00 94.62 71 MET A C 1
ATOM 568 O O . MET A 1 71 ? -7.502 -12.426 9.870 1.00 94.62 71 MET A O 1
ATOM 572 N N . ALA A 1 72 ? -7.283 -10.580 8.611 1.00 95.38 72 ALA A N 1
ATOM 573 C CA . ALA A 1 72 ? -7.709 -9.614 9.617 1.00 95.38 72 ALA A CA 1
ATOM 574 C C . ALA A 1 72 ? -9.238 -9.603 9.864 1.00 95.38 72 ALA A C 1
ATOM 576 O O . ALA A 1 72 ? -9.730 -8.882 10.730 1.00 95.38 72 ALA A O 1
ATOM 577 N N . GLY A 1 73 ? -10.010 -10.408 9.123 1.00 96.12 73 GLY A N 1
ATOM 578 C CA . GLY A 1 73 ? -11.467 -10.510 9.245 1.00 96.12 73 GLY A CA 1
ATOM 579 C C . GLY A 1 73 ? -12.247 -9.465 8.442 1.00 96.12 73 GLY A C 1
ATOM 580 O O . GLY A 1 73 ? -13.467 -9.361 8.603 1.00 96.12 73 GLY A O 1
ATOM 581 N N . GLY A 1 74 ? -11.567 -8.691 7.598 1.00 97.25 74 GLY A N 1
ATOM 582 C CA . GLY A 1 74 ? -12.177 -7.793 6.627 1.00 97.25 74 GLY A CA 1
ATOM 583 C C . GLY A 1 74 ? -12.516 -8.496 5.311 1.00 97.25 74 GLY A C 1
ATOM 584 O O . GLY A 1 74 ? -12.219 -9.669 5.084 1.00 97.25 74 GLY A O 1
ATOM 585 N N . THR A 1 75 ? -13.149 -7.755 4.411 1.00 97.69 75 THR A N 1
ATOM 586 C CA . THR A 1 75 ? -13.521 -8.202 3.068 1.00 97.69 75 THR A CA 1
ATOM 587 C C . THR A 1 75 ? -12.799 -7.338 2.034 1.00 97.69 75 THR A C 1
ATOM 589 O O . THR A 1 75 ? -13.180 -6.185 1.830 1.00 97.69 75 THR A O 1
ATOM 592 N N . PRO A 1 76 ? -11.760 -7.843 1.353 1.00 96.50 76 PRO A N 1
ATOM 593 C CA . PRO A 1 76 ? -11.149 -7.090 0.272 1.00 96.50 76 PRO A CA 1
ATOM 594 C C . PRO A 1 76 ? -12.084 -7.052 -0.936 1.00 96.50 76 PRO A C 1
ATOM 596 O O . PRO A 1 76 ? -12.677 -8.064 -1.319 1.00 96.50 76 PRO A O 1
ATOM 599 N N . VAL A 1 77 ? -12.174 -5.890 -1.568 1.00 96.19 77 VAL A N 1
ATOM 600 C CA . VAL A 1 77 ? -12.943 -5.673 -2.789 1.00 96.19 77 VAL A CA 1
ATOM 601 C C . VAL A 1 77 ? -11.985 -5.206 -3.875 1.00 96.19 77 VAL A C 1
ATOM 603 O O . VAL A 1 77 ? -11.265 -4.222 -3.713 1.00 96.19 77 VAL A O 1
ATOM 606 N N . ALA A 1 78 ? -11.961 -5.924 -4.995 1.00 92.12 78 ALA A N 1
ATOM 607 C CA . ALA A 1 78 ? -11.210 -5.507 -6.169 1.00 92.12 78 ALA A CA 1
ATOM 608 C C . ALA A 1 78 ? -12.044 -4.482 -6.945 1.00 92.12 78 ALA A C 1
ATOM 610 O O . ALA A 1 78 ? -13.060 -4.834 -7.543 1.00 92.12 78 ALA A O 1
ATOM 611 N N . ILE A 1 79 ? -11.623 -3.218 -6.918 1.00 92.00 79 ILE A N 1
ATOM 612 C CA . ILE A 1 79 ? -12.269 -2.122 -7.646 1.00 92.00 79 ILE A CA 1
ATOM 613 C C . ILE A 1 79 ? -11.250 -1.531 -8.625 1.00 92.00 79 ILE A C 1
ATOM 615 O O . ILE A 1 79 ? -10.124 -1.239 -8.211 1.00 92.00 79 ILE A O 1
ATOM 619 N N . PRO A 1 80 ? -11.593 -1.380 -9.918 1.00 90.62 80 PRO A N 1
ATOM 620 C CA . PRO A 1 80 ? -10.743 -0.675 -10.865 1.00 90.62 80 PRO A CA 1
ATOM 621 C C . PRO A 1 80 ? -10.462 0.755 -10.399 1.00 90.62 80 PRO A C 1
ATOM 623 O O . PRO A 1 80 ? -11.351 1.446 -9.916 1.00 90.62 80 PRO A O 1
ATOM 626 N N . ILE A 1 81 ? -9.239 1.231 -10.625 1.00 87.44 81 ILE A N 1
ATOM 627 C CA . ILE A 1 81 ? -8.778 2.564 -10.202 1.00 87.44 81 ILE A CA 1
ATOM 628 C C . ILE A 1 81 ? -9.713 3.715 -10.622 1.00 87.44 81 ILE A C 1
ATOM 630 O O . ILE A 1 81 ? -9.892 4.664 -9.866 1.00 87.44 81 ILE A O 1
ATOM 634 N N . GLY A 1 82 ? -10.337 3.616 -11.804 1.00 90.62 82 GLY A N 1
ATOM 635 C CA . GLY A 1 82 ? -11.277 4.619 -12.321 1.00 90.62 82 GLY A CA 1
ATOM 636 C C . GLY A 1 82 ? -12.615 4.670 -11.576 1.00 90.62 82 GLY A C 1
ATOM 637 O O . GLY A 1 82 ? -13.276 5.703 -11.595 1.00 90.62 82 GLY A O 1
ATOM 638 N N . ASP A 1 83 ? -12.978 3.593 -10.877 1.00 93.75 83 ASP A N 1
ATOM 639 C CA . ASP A 1 83 ? -14.228 3.469 -10.123 1.00 93.75 83 ASP A CA 1
ATOM 640 C C . ASP A 1 83 ? -14.025 3.679 -8.611 1.00 93.75 83 ASP A C 1
ATOM 642 O O . ASP A 1 83 ? -15.000 3.807 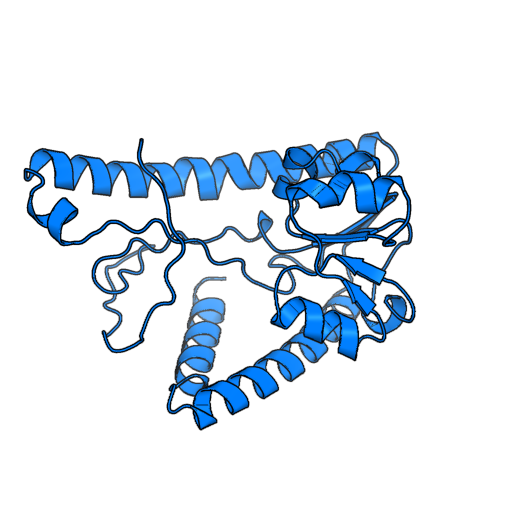-7.868 1.00 93.75 83 ASP A O 1
ATOM 646 N N . THR A 1 84 ? -12.771 3.748 -8.142 1.00 92.75 84 THR A N 1
ATOM 647 C CA . THR A 1 84 ? -12.402 3.882 -6.722 1.00 92.75 84 THR A CA 1
ATOM 648 C C . THR A 1 84 ? -13.094 5.063 -6.044 1.00 92.75 84 THR A C 1
ATOM 650 O O . THR A 1 84 ? -13.666 4.895 -4.968 1.00 92.75 84 THR A O 1
ATOM 653 N N . TYR A 1 85 ? -13.087 6.246 -6.672 1.00 94.88 85 TYR A N 1
ATOM 654 C CA . TYR A 1 85 ? -13.736 7.435 -6.110 1.00 94.88 85 TYR A CA 1
ATOM 655 C C . TYR A 1 85 ? -15.230 7.196 -5.885 1.00 94.88 85 TYR A C 1
ATOM 657 O O . TYR A 1 85 ? -15.728 7.377 -4.778 1.00 94.88 85 TYR A O 1
ATOM 665 N N . MET A 1 86 ? -15.929 6.714 -6.917 1.00 96.25 86 MET A N 1
ATOM 666 C CA . MET A 1 86 ? -17.371 6.477 -6.854 1.00 96.25 86 MET A CA 1
ATOM 667 C C . MET A 1 86 ? -17.739 5.387 -5.847 1.00 96.25 86 MET A C 1
ATOM 669 O O . MET A 1 86 ? -18.783 5.475 -5.202 1.00 96.25 86 MET A O 1
ATOM 673 N N . ALA A 1 87 ? -16.907 4.353 -5.715 1.00 95.88 87 ALA A N 1
ATOM 674 C CA . ALA A 1 87 ? -17.123 3.286 -4.749 1.00 95.88 87 ALA A CA 1
ATOM 675 C C . ALA A 1 87 ? -17.014 3.781 -3.300 1.00 95.88 87 ALA A C 1
ATOM 677 O O . ALA A 1 87 ? -17.837 3.398 -2.467 1.00 95.88 87 ALA A O 1
ATOM 678 N N . LEU A 1 88 ? -16.034 4.644 -3.018 1.00 95.31 88 LEU A N 1
ATOM 679 C CA . LEU A 1 88 ? -15.856 5.266 -1.706 1.00 95.31 88 LEU A CA 1
ATOM 680 C C . LEU A 1 88 ? -16.964 6.285 -1.419 1.00 95.31 88 LEU A C 1
ATOM 682 O O . LEU A 1 88 ? -17.606 6.209 -0.379 1.00 95.31 88 LEU A O 1
ATOM 686 N N . GLU A 1 89 ? -17.248 7.186 -2.363 1.00 95.81 89 GLU A N 1
ATOM 687 C CA . GLU A 1 89 ? -18.269 8.233 -2.212 1.00 95.81 89 GLU A CA 1
ATOM 688 C C . GLU A 1 89 ? -19.667 7.648 -1.951 1.00 95.81 89 GLU A C 1
ATOM 690 O O . GLU A 1 89 ? -20.419 8.156 -1.121 1.00 95.81 89 GLU A O 1
ATOM 695 N N . ARG A 1 90 ? -20.019 6.549 -2.631 1.00 95.69 90 ARG A N 1
ATOM 696 C CA . ARG A 1 90 ? -21.314 5.870 -2.461 1.00 95.69 90 ARG A CA 1
ATOM 697 C C . ARG A 1 90 ? -21.355 4.907 -1.272 1.00 95.69 90 ARG A C 1
ATOM 699 O O . ARG A 1 90 ? -22.394 4.285 -1.054 1.00 95.69 90 ARG A O 1
ATOM 706 N N . GLY A 1 91 ? -20.252 4.742 -0.540 1.00 94.50 91 GLY A N 1
ATOM 707 C CA . GLY A 1 91 ? -20.169 3.826 0.598 1.00 94.50 91 GLY A CA 1
ATOM 708 C C . GLY A 1 91 ? -20.305 2.346 0.223 1.00 94.50 91 GLY A C 1
ATOM 709 O O . GLY A 1 91 ? -20.825 1.559 1.010 1.00 94.50 91 GLY A O 1
ATOM 710 N N . LEU A 1 92 ? -19.872 1.945 -0.980 1.00 95.75 92 LEU A N 1
ATOM 711 C CA . LEU A 1 92 ? -19.796 0.524 -1.358 1.00 95.75 92 LEU A CA 1
ATOM 712 C C . LEU A 1 92 ? -18.709 -0.214 -0.554 1.00 95.75 92 LEU A C 1
ATOM 714 O O . LEU A 1 92 ? -18.817 -1.418 -0.304 1.00 95.75 92 LEU A O 1
ATOM 718 N N . VAL A 1 93 ? -17.668 0.531 -0.184 1.00 96.69 93 VAL A N 1
ATOM 719 C CA . VAL A 1 93 ? -16.528 0.130 0.642 1.00 9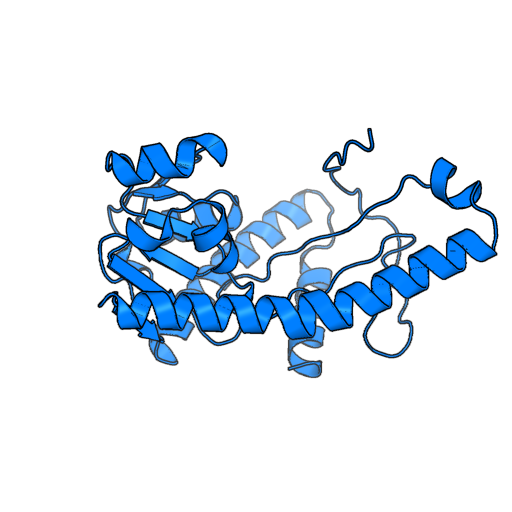6.69 93 VAL A CA 1
ATOM 720 C C . VAL A 1 93 ? -16.269 1.211 1.690 1.00 96.69 93 VAL A C 1
ATOM 722 O O . VAL A 1 93 ? -16.490 2.392 1.430 1.00 96.69 93 VAL A O 1
ATOM 725 N N . GLU A 1 94 ? -15.789 0.821 2.867 1.00 96.25 94 GLU A N 1
ATOM 726 C CA . GLU A 1 94 ? -15.517 1.732 3.987 1.00 96.25 94 GLU A CA 1
ATOM 727 C C . GLU A 1 94 ? -14.119 2.367 3.928 1.00 96.25 94 GLU A C 1
ATOM 729 O O . GLU A 1 94 ? -13.773 3.191 4.779 1.00 96.25 94 GLU A O 1
ATOM 734 N N . GLY A 1 95 ? -13.312 1.989 2.935 1.00 94.25 95 GLY A N 1
ATOM 735 C CA . GLY A 1 95 ? -12.014 2.592 2.695 1.00 94.25 95 GLY A CA 1
ATOM 736 C C . GLY A 1 95 ? -11.157 1.849 1.685 1.00 94.25 95 GLY A C 1
ATOM 737 O O . GLY A 1 95 ? -11.629 1.007 0.917 1.00 94.25 95 GLY A O 1
ATOM 738 N N . GLN A 1 96 ? -9.873 2.181 1.683 1.00 92.62 96 GLN A N 1
ATOM 739 C CA . GLN A 1 96 ? -8.888 1.622 0.770 1.00 92.62 96 GLN A CA 1
ATOM 740 C C . GLN A 1 96 ? -7.528 1.452 1.445 1.00 92.62 96 GLN A C 1
ATOM 742 O O . GLN A 1 96 ? -7.108 2.261 2.279 1.00 92.62 96 GLN A O 1
ATOM 747 N N . PHE A 1 97 ? -6.833 0.406 1.022 1.00 88.75 97 PHE A N 1
ATOM 748 C CA . PHE A 1 97 ? -5.423 0.188 1.289 1.00 88.75 97 PHE A CA 1
ATOM 749 C C . PHE A 1 97 ? -4.635 0.746 0.097 1.00 88.75 97 PHE A C 1
ATOM 751 O O . PHE A 1 97 ? -4.785 0.259 -1.025 1.00 88.75 97 PHE A O 1
ATOM 758 N N . THR A 1 98 ? -3.885 1.831 0.296 1.00 82.19 98 THR A N 1
ATOM 759 C CA . THR A 1 98 ? -3.160 2.506 -0.793 1.00 82.19 98 THR A CA 1
ATOM 760 C C . THR A 1 98 ? -2.054 3.419 -0.267 1.00 82.19 98 THR A C 1
ATOM 762 O O . THR A 1 98 ? -2.009 3.772 0.908 1.00 82.19 98 THR A O 1
ATOM 765 N N . HIS A 1 99 ? -1.149 3.843 -1.140 1.00 77.81 99 HIS A N 1
ATOM 766 C CA . HIS A 1 99 ? -0.095 4.790 -0.793 1.00 77.81 99 HIS A CA 1
ATOM 767 C C . HIS A 1 99 ? -0.614 6.232 -0.796 1.00 77.81 99 HIS A C 1
ATOM 769 O O . HIS A 1 99 ? -1.520 6.601 -1.544 1.00 77.81 99 HIS A O 1
ATOM 775 N N . PHE A 1 100 ? -0.025 7.081 0.043 1.00 75.75 100 PHE A N 1
ATOM 776 C CA . PHE A 1 100 ? -0.554 8.422 0.305 1.00 75.75 100 PHE A CA 1
ATOM 777 C C . PHE A 1 100 ? -0.637 9.340 -0.929 1.00 75.75 100 PHE A C 1
ATOM 779 O O . PHE A 1 100 ? -1.676 9.974 -1.118 1.00 75.75 100 PHE A O 1
ATOM 786 N N . PRO A 1 101 ? 0.379 9.385 -1.815 1.00 77.88 101 PRO A N 1
ATOM 787 C CA . PRO A 1 101 ? 0.284 10.131 -3.071 1.00 77.88 101 PRO A CA 1
ATOM 788 C C . PRO A 1 101 ? -0.920 9.763 -3.946 1.00 77.88 101 PRO A C 1
ATOM 790 O O . PRO A 1 101 ? -1.532 10.642 -4.557 1.00 77.88 101 PRO A O 1
ATOM 793 N N . ALA A 1 102 ? -1.304 8.483 -3.974 1.00 80.62 102 ALA A N 1
ATOM 794 C CA . ALA A 1 102 ? -2.461 8.033 -4.738 1.00 80.62 102 ALA A CA 1
ATOM 795 C C . ALA A 1 102 ? -3.777 8.596 -4.193 1.00 80.62 102 ALA A C 1
ATOM 797 O O . ALA A 1 102 ? -4.673 8.893 -4.977 1.00 80.62 102 ALA A O 1
ATOM 798 N N . LEU A 1 103 ? -3.889 8.827 -2.881 1.00 83.31 103 LEU A N 1
ATOM 799 C CA . LEU A 1 103 ? -5.086 9.445 -2.298 1.00 83.31 103 LEU A CA 1
ATOM 800 C C . LEU A 1 103 ? -5.350 10.840 -2.873 1.00 83.31 103 LEU A C 1
ATOM 802 O O . LEU A 1 103 ? -6.508 11.194 -3.108 1.00 83.31 103 LEU A O 1
ATOM 806 N N . GLY A 1 104 ? -4.278 11.609 -3.089 1.00 82.94 104 GLY A N 1
ATOM 807 C CA . GLY A 1 104 ? -4.330 12.915 -3.739 1.00 82.94 104 GLY A CA 1
ATOM 808 C C . GLY A 1 104 ? -4.651 12.789 -5.226 1.00 82.94 104 GLY A C 1
ATOM 809 O O . GLY A 1 104 ? -5.572 13.443 -5.708 1.00 82.94 104 GLY A O 1
ATOM 810 N N . ALA A 1 105 ? -3.952 11.900 -5.939 1.00 83.81 105 ALA A N 1
ATOM 811 C CA . ALA A 1 105 ? -4.155 11.688 -7.374 1.00 83.81 105 ALA A CA 1
ATOM 812 C C . ALA A 1 105 ? -5.575 11.205 -7.723 1.00 83.81 105 ALA A C 1
ATOM 814 O O . ALA A 1 105 ? -6.128 11.607 -8.744 1.00 83.81 105 ALA A O 1
ATOM 815 N N . PHE A 1 106 ? -6.177 10.366 -6.878 1.00 87.81 106 PHE A N 1
ATOM 816 C CA . PHE A 1 106 ? -7.533 9.845 -7.081 1.00 87.81 106 PHE A CA 1
ATOM 817 C C . PHE A 1 106 ? -8.611 10.779 -6.523 1.00 87.81 106 PHE A C 1
ATOM 819 O O . PHE A 1 106 ? -9.797 10.489 -6.652 1.00 87.81 106 PHE A O 1
ATOM 826 N N . GLY A 1 107 ? -8.223 11.876 -5.862 1.00 88.69 107 GLY A N 1
ATOM 827 C CA . GLY A 1 107 ? -9.156 12.793 -5.209 1.00 88.69 107 GLY A CA 1
ATOM 828 C C . GLY A 1 107 ? -9.932 12.163 -4.048 1.00 88.69 107 GLY A C 1
ATOM 829 O O . GLY A 1 107 ? -10.937 12.711 -3.613 1.00 88.69 107 GLY A O 1
ATOM 830 N N . THR A 1 108 ? -9.495 11.012 -3.535 1.00 90.81 108 THR A N 1
ATOM 831 C CA . THR A 1 108 ? -10.213 10.237 -2.508 1.00 90.81 108 THR A CA 1
ATOM 832 C C . THR A 1 108 ? -9.889 10.665 -1.084 1.00 90.81 108 THR A C 1
ATOM 834 O O . THR A 1 108 ? -10.567 10.256 -0.147 1.00 90.81 108 THR A O 1
ATOM 837 N N . MET A 1 109 ? -8.844 11.476 -0.902 1.00 86.94 109 MET A N 1
ATOM 838 C CA . MET A 1 109 ? -8.423 11.946 0.415 1.00 86.94 109 MET A CA 1
ATOM 839 C C . MET A 1 109 ? -9.549 12.639 1.208 1.00 86.94 109 MET A C 1
ATOM 841 O O . MET A 1 109 ? -9.764 12.251 2.353 1.00 86.94 109 MET A O 1
ATOM 845 N N . PRO A 1 110 ? -10.332 13.577 0.632 1.00 87.69 110 PRO A N 1
ATOM 846 C CA . PRO A 1 110 ? -11.401 14.248 1.370 1.00 87.69 110 PRO A CA 1
ATOM 847 C C . PRO A 1 110 ? -12.568 13.327 1.739 1.00 87.69 110 PRO A C 1
ATOM 849 O O . PRO A 1 110 ? -13.348 13.687 2.617 1.00 87.69 110 PRO A O 1
ATOM 852 N N . LEU A 1 111 ? -12.704 12.171 1.080 1.00 90.69 111 LEU A N 1
ATOM 853 C CA . LEU A 1 111 ? -13.778 11.220 1.360 1.00 90.69 111 LEU A CA 1
ATOM 854 C C . LEU A 1 111 ? -13.528 10.470 2.670 1.00 90.69 111 LEU A C 1
ATOM 856 O O . LEU A 1 111 ? -14.475 10.144 3.364 1.00 90.69 111 LEU A O 1
ATOM 860 N N . MET A 1 112 ? -12.268 10.227 3.033 1.00 91.31 112 MET A N 1
ATOM 861 C CA . MET A 1 112 ? -11.916 9.434 4.212 1.00 91.31 112 MET A CA 1
ATOM 862 C C . MET A 1 112 ? -11.756 10.318 5.450 1.00 91.31 112 MET A C 1
ATOM 864 O O . MET A 1 112 ? -11.321 11.467 5.359 1.00 91.31 112 MET A O 1
ATOM 868 N N . LYS A 1 113 ? -12.105 9.780 6.624 1.00 91.31 113 LYS A N 1
ATOM 869 C CA . LYS A 1 113 ? -12.032 10.497 7.910 1.00 91.31 113 LYS A CA 1
ATOM 870 C C . LYS A 1 113 ? -10.761 10.196 8.692 1.00 91.31 113 LYS A C 1
ATOM 872 O O . LYS A 1 113 ? -10.344 11.020 9.507 1.00 91.31 113 LYS A O 1
ATOM 877 N N . SER A 1 114 ? -10.169 9.031 8.451 1.00 92.06 114 SER A N 1
ATOM 878 C CA . SER A 1 114 ? -8.980 8.552 9.139 1.00 92.06 114 SER A CA 1
ATOM 879 C C . SER A 1 114 ? -7.952 7.991 8.159 1.00 92.06 114 SER A C 1
ATOM 881 O O . SER A 1 114 ? -8.304 7.387 7.142 1.00 92.06 114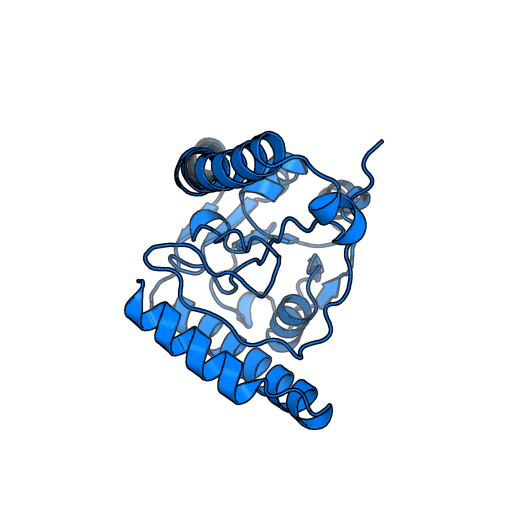 SER A O 1
ATOM 883 N N . HIS A 1 115 ? -6.680 8.192 8.497 1.00 90.50 115 HIS A N 1
ATOM 884 C CA . HIS A 1 115 ? -5.512 7.698 7.791 1.00 90.50 115 HIS A CA 1
ATOM 885 C C . HIS A 1 115 ? -4.526 7.083 8.788 1.00 90.50 115 HIS A C 1
ATOM 887 O O . HIS A 1 115 ? -3.998 7.777 9.654 1.00 90.50 115 HIS A O 1
ATOM 893 N N . THR A 1 116 ? -4.226 5.800 8.636 1.00 90.38 116 THR A N 1
ATOM 894 C CA . THR A 1 116 ? -3.317 5.068 9.518 1.00 90.38 116 THR A CA 1
ATOM 895 C C . THR A 1 116 ? -1.959 4.873 8.863 1.00 90.38 116 THR A C 1
ATOM 897 O O . THR A 1 116 ? -1.850 4.337 7.755 1.00 90.38 116 THR A O 1
ATOM 900 N N . ILE A 1 117 ? -0.914 5.284 9.578 1.00 86.00 117 ILE A N 1
ATOM 901 C CA . ILE A 1 117 ? 0.486 5.161 9.181 1.00 86.00 117 ILE A CA 1
ATOM 902 C C . ILE A 1 117 ? 1.098 3.949 9.886 1.00 86.00 117 ILE A C 1
ATOM 904 O O . ILE A 1 117 ? 1.412 3.995 11.078 1.00 86.00 117 ILE A O 1
ATOM 908 N N . ILE A 1 118 ? 1.275 2.857 9.141 1.00 81.50 118 ILE A N 1
ATOM 909 C CA . ILE A 1 118 ? 1.782 1.587 9.676 1.00 81.50 118 ILE A CA 1
ATOM 910 C C . ILE A 1 118 ? 3.317 1.618 9.711 1.00 81.50 118 ILE A C 1
ATOM 912 O O . ILE A 1 118 ? 3.995 1.061 8.857 1.00 81.50 118 ILE A O 1
ATOM 916 N N . GLY A 1 119 ? 3.886 2.303 10.703 1.00 73.06 119 GLY A N 1
ATOM 917 C CA . GLY A 1 119 ? 5.337 2.422 10.869 1.00 73.06 119 GLY A CA 1
ATOM 918 C C . GLY A 1 119 ? 6.032 3.272 9.794 1.00 73.06 119 GLY A C 1
ATOM 919 O O . GLY A 1 119 ? 5.404 3.845 8.908 1.00 73.06 119 GLY A O 1
ATOM 920 N N . GLY A 1 120 ? 7.360 3.383 9.897 1.00 64.56 120 GLY A N 1
ATOM 921 C CA . GLY A 1 120 ? 8.151 4.274 9.038 1.00 64.56 120 GLY A CA 1
ATOM 922 C C . GLY A 1 120 ? 8.255 3.824 7.579 1.00 64.56 120 GLY A C 1
ATOM 923 O O . GLY A 1 120 ? 8.350 4.673 6.703 1.00 64.56 120 GLY A O 1
ATOM 924 N N . SER A 1 121 ? 8.212 2.512 7.322 1.00 60.91 121 SER A N 1
ATOM 925 C CA . SER A 1 121 ? 8.342 1.904 5.986 1.00 60.91 121 SER A CA 1
ATOM 926 C C . SER A 1 121 ? 7.045 1.276 5.468 1.00 60.91 121 SER A C 1
ATOM 928 O O . SER A 1 121 ? 7.078 0.634 4.422 1.00 60.91 121 SER A O 1
ATOM 930 N N . GLY A 1 122 ? 5.932 1.451 6.190 1.00 66.19 122 GLY A N 1
ATOM 931 C CA . GLY A 1 122 ? 4.657 0.772 5.943 1.00 66.19 122 GLY A CA 1
ATOM 932 C C . GLY A 1 122 ? 4.706 -0.735 6.162 1.00 66.19 122 GLY A C 1
ATOM 933 O O . GLY A 1 122 ? 5.698 -1.294 6.634 1.00 66.19 122 GLY A O 1
ATOM 934 N N . ILE A 1 123 ? 3.603 -1.392 5.803 1.00 69.69 123 ILE A N 1
ATOM 935 C CA . ILE A 1 123 ? 3.454 -2.852 5.891 1.00 69.69 123 ILE A CA 1
ATOM 936 C C . ILE A 1 123 ? 3.960 -3.583 4.642 1.00 69.69 123 ILE A C 1
ATOM 938 O O . ILE A 1 123 ? 4.262 -4.773 4.681 1.00 69.69 123 ILE A O 1
ATOM 942 N N . GLU A 1 124 ? 4.072 -2.861 3.532 1.00 67.19 124 GLU A N 1
ATOM 943 C CA . GLU A 1 124 ? 4.583 -3.360 2.266 1.00 67.19 124 GLU A CA 1
ATOM 944 C C . GLU A 1 124 ? 5.408 -2.286 1.554 1.00 67.19 124 GLU A C 1
ATOM 946 O O . GLU A 1 124 ? 5.219 -1.082 1.745 1.00 67.19 124 GLU A O 1
ATOM 951 N N . MET A 1 125 ? 6.349 -2.750 0.734 1.00 64.31 125 MET A N 1
ATOM 952 C CA . MET A 1 125 ? 7.209 -1.903 -0.079 1.00 64.31 125 MET A CA 1
ATOM 953 C C . MET A 1 125 ? 6.689 -1.937 -1.521 1.00 64.31 125 MET A C 1
ATOM 955 O O . MET A 1 125 ? 6.863 -2.959 -2.194 1.00 64.31 125 MET A O 1
ATOM 959 N N . PRO A 1 126 ? 6.051 -0.867 -2.024 1.00 61.19 126 PRO A N 1
ATOM 960 C CA . PRO A 1 126 ? 5.560 -0.860 -3.392 1.00 61.19 126 PRO A CA 1
ATOM 961 C C . PRO A 1 126 ? 6.736 -0.904 -4.366 1.00 61.19 126 PRO A C 1
ATOM 963 O O . PRO A 1 126 ? 7.649 -0.089 -4.301 1.00 61.19 126 PRO A O 1
ATOM 966 N N . PHE A 1 127 ? 6.704 -1.843 -5.305 1.00 62.19 127 PHE A N 1
ATOM 967 C CA . PHE A 1 127 ? 7.737 -1.975 -6.323 1.00 62.19 127 PHE A CA 1
ATOM 968 C C . PHE A 1 127 ? 7.267 -1.390 -7.659 1.00 62.19 127 PHE A C 1
ATOM 970 O O . PHE A 1 127 ? 6.239 -1.799 -8.199 1.00 62.19 127 PHE A O 1
ATOM 977 N N . GLY A 1 128 ? 8.044 -0.454 -8.209 1.00 60.94 128 GLY A N 1
ATOM 978 C CA . GLY A 1 128 ? 7.852 0.102 -9.546 1.00 60.94 128 GLY A CA 1
ATOM 979 C C . GLY A 1 128 ? 9.117 -0.053 -10.388 1.00 60.94 128 GLY A C 1
ATOM 980 O O . GLY A 1 128 ? 10.224 0.200 -9.915 1.00 60.94 128 GLY A O 1
ATOM 981 N N . ALA A 1 129 ? 8.962 -0.446 -11.652 1.00 63.88 129 ALA A N 1
ATOM 982 C CA . ALA A 1 129 ? 10.069 -0.549 -12.596 1.00 63.88 129 ALA A CA 1
ATOM 983 C C . ALA A 1 129 ? 9.739 0.190 -13.891 1.00 63.88 129 ALA A C 1
ATOM 985 O O . ALA A 1 129 ? 8.660 0.018 -14.459 1.00 63.88 129 ALA A O 1
ATOM 986 N N . HIS A 1 130 ? 10.703 0.967 -14.381 1.00 69.06 130 HIS A N 1
ATOM 987 C CA . HIS A 1 130 ? 10.656 1.481 -15.743 1.00 69.06 130 HIS A CA 1
ATOM 988 C C . HIS A 1 130 ? 11.406 0.499 -16.634 1.00 69.06 130 HIS A C 1
ATOM 990 O O . HIS A 1 130 ? 12.605 0.264 -16.468 1.00 69.06 130 HIS A O 1
ATOM 996 N N . VAL A 1 131 ? 10.674 -0.110 -17.563 1.00 68.69 131 VAL A N 1
ATOM 997 C CA . VAL A 1 131 ? 11.193 -1.165 -18.433 1.00 68.69 131 VAL A CA 1
ATOM 998 C C . VAL A 1 131 ? 11.206 -0.700 -19.884 1.00 68.69 131 VAL A C 1
ATOM 1000 O O . VAL A 1 131 ? 10.250 -0.091 -20.363 1.00 68.69 131 VAL A O 1
ATOM 1003 N N . MET A 1 132 ? 12.291 -1.005 -20.597 1.00 75.19 132 MET A N 1
ATOM 1004 C CA . MET A 1 132 ? 12.417 -0.755 -22.032 1.00 75.19 132 MET A CA 1
ATOM 1005 C C . MET A 1 132 ? 12.630 -2.071 -22.781 1.00 75.19 132 MET A C 1
ATOM 1007 O O . MET A 1 132 ? 13.339 -2.967 -22.322 1.00 75.19 132 MET A O 1
ATOM 1011 N N . ASN A 1 133 ? 12.025 -2.188 -23.965 1.00 81.88 133 ASN A N 1
ATOM 1012 C CA . ASN A 1 133 ? 12.294 -3.309 -24.856 1.00 81.88 133 ASN A CA 1
ATOM 1013 C C . ASN A 1 133 ? 13.767 -3.317 -25.297 1.00 81.88 133 ASN A C 1
ATOM 1015 O O . ASN A 1 133 ? 14.312 -2.295 -25.712 1.00 81.88 133 ASN A O 1
ATOM 1019 N N . MET A 1 134 ? 14.389 -4.495 -25.294 1.00 78.00 134 MET A N 1
ATOM 1020 C CA . MET A 1 134 ? 15.819 -4.604 -25.577 1.00 78.00 134 MET A CA 1
ATOM 1021 C C . MET A 1 134 ? 16.222 -4.394 -27.025 1.00 78.00 134 MET A C 1
ATOM 1023 O O . MET A 1 134 ? 17.316 -3.897 -27.282 1.00 78.00 134 MET A O 1
ATOM 1027 N N . ASN A 1 135 ? 15.350 -4.729 -27.969 1.00 83.38 135 ASN A N 1
ATOM 1028 C CA . ASN A 1 135 ? 15.608 -4.432 -29.370 1.00 83.38 135 ASN A CA 1
ATOM 1029 C C . ASN A 1 135 ? 15.553 -2.924 -29.616 1.00 83.38 135 ASN A C 1
ATOM 1031 O O . ASN A 1 135 ? 16.239 -2.440 -30.508 1.00 83.38 135 ASN A O 1
ATOM 1035 N N . THR A 1 136 ? 14.757 -2.188 -28.835 1.00 84.44 136 THR A N 1
ATOM 1036 C CA . THR A 1 136 ? 14.742 -0.723 -28.868 1.00 84.44 136 THR A CA 1
ATOM 1037 C C . THR A 1 136 ? 15.998 -0.158 -28.218 1.00 84.44 136 THR A C 1
ATOM 1039 O O . THR A 1 136 ? 16.696 0.614 -28.863 1.00 84.44 136 THR A O 1
ATOM 1042 N N . TRP A 1 137 ? 16.336 -0.595 -27.000 1.00 82.81 137 TRP A N 1
ATOM 1043 C CA . TRP A 1 137 ? 17.531 -0.132 -26.289 1.00 82.81 137 TRP A CA 1
ATOM 1044 C C . TRP A 1 137 ? 18.805 -0.319 -27.117 1.00 82.81 137 TRP A C 1
ATOM 1046 O O . TRP A 1 137 ? 19.571 0.619 -27.290 1.00 82.81 137 TRP A O 1
ATOM 1056 N N . ASN A 1 138 ? 19.008 -1.498 -27.709 1.00 84.12 138 ASN A N 1
ATOM 1057 C CA . ASN A 1 138 ? 20.218 -1.799 -28.482 1.00 84.12 138 ASN A CA 1
ATOM 1058 C C . ASN A 1 138 ? 20.342 -0.998 -29.792 1.00 84.12 138 ASN A C 1
ATOM 1060 O O . ASN A 1 138 ? 21.405 -1.014 -30.405 1.00 84.12 138 ASN A O 1
ATOM 1064 N N . LYS A 1 139 ? 19.267 -0.344 -30.246 1.00 91.81 139 LYS A N 1
ATOM 1065 C CA . LYS A 1 139 ? 19.281 0.530 -31.429 1.00 91.81 139 LYS A CA 1
ATOM 1066 C C . LYS A 1 139 ? 19.613 1.981 -31.093 1.00 91.81 139 LYS A C 1
ATOM 1068 O O . LYS A 1 139 ? 19.807 2.767 -32.015 1.00 91.81 139 LYS A O 1
ATOM 1073 N N . LEU A 1 140 ? 19.620 2.347 -29.812 1.00 87.50 140 LEU A N 1
ATOM 1074 C CA . LEU A 1 140 ? 19.990 3.690 -29.388 1.00 87.50 140 LEU A CA 1
ATOM 1075 C C . LEU A 1 140 ? 21.489 3.902 -29.609 1.00 87.50 140 LEU A C 1
ATOM 1077 O O . LEU A 1 140 ? 22.295 2.983 -29.449 1.00 87.50 140 LEU A O 1
ATOM 1081 N N . SER A 1 141 ? 21.848 5.120 -29.990 1.00 95.56 141 SER A N 1
ATOM 1082 C CA . SER A 1 141 ? 23.235 5.556 -30.060 1.00 95.56 141 SER A CA 1
ATOM 1083 C C . SER A 1 141 ? 23.824 5.736 -28.649 1.00 95.56 141 SER A C 1
ATOM 1085 O O . SER A 1 141 ? 23.067 5.888 -27.685 1.00 95.56 141 SER A O 1
ATOM 1087 N N . PRO A 1 142 ? 25.162 5.722 -28.497 1.00 92.06 142 PRO A N 1
ATOM 1088 C CA . PRO A 1 142 ? 25.801 5.810 -27.180 1.00 92.06 142 PRO A CA 1
ATOM 1089 C C . PRO A 1 142 ? 25.433 7.065 -26.370 1.00 92.06 142 PRO A C 1
ATOM 1091 O O . PRO A 1 142 ? 25.304 6.998 -25.152 1.00 92.06 142 PRO A O 1
ATOM 1094 N N . ASP A 1 143 ? 25.225 8.202 -27.033 1.00 93.94 143 ASP A N 1
ATOM 1095 C CA . ASP A 1 143 ? 24.753 9.446 -26.412 1.00 93.94 143 ASP A CA 1
ATOM 1096 C C . ASP A 1 143 ? 23.331 9.305 -25.850 1.00 93.94 143 ASP A C 1
ATOM 1098 O O . ASP A 1 143 ? 23.059 9.731 -24.729 1.00 93.94 143 ASP A O 1
ATOM 1102 N N . LEU A 1 144 ? 22.435 8.638 -26.582 1.00 89.75 144 LEU A N 1
ATOM 1103 C CA . LEU A 1 144 ? 21.086 8.347 -26.106 1.00 89.75 144 LEU A CA 1
ATOM 1104 C C . LEU A 1 144 ? 21.098 7.350 -24.943 1.00 89.75 144 LEU A C 1
ATOM 1106 O O . LEU A 1 144 ? 20.315 7.523 -24.011 1.00 89.75 144 LEU A O 1
ATOM 1110 N N . HIS A 1 145 ? 21.984 6.344 -24.950 1.00 82.50 145 HIS A N 1
ATOM 1111 C CA . HIS A 1 145 ? 22.170 5.470 -23.782 1.00 82.50 145 HIS A CA 1
ATOM 1112 C C . HIS A 1 145 ? 22.527 6.279 -22.540 1.00 82.50 145 HIS A C 1
ATOM 1114 O O . HIS A 1 145 ? 21.861 6.120 -21.518 1.00 82.50 145 HIS A O 1
ATOM 1120 N N . GLN A 1 146 ? 23.511 7.176 -22.649 1.00 83.38 146 GLN A N 1
ATOM 1121 C CA . GLN A 1 146 ? 23.940 8.004 -21.525 1.00 83.38 146 GLN A CA 1
ATOM 1122 C C . GLN A 1 146 ? 22.807 8.903 -21.017 1.00 83.38 146 GLN A C 1
ATOM 1124 O O . GLN A 1 146 ? 22.563 8.951 -19.816 1.00 83.38 146 GLN A O 1
ATOM 1129 N N . ILE A 1 147 ? 22.046 9.535 -21.918 1.00 88.06 147 ILE A N 1
ATOM 1130 C CA . ILE A 1 147 ? 20.898 10.373 -21.539 1.00 88.06 147 ILE A CA 1
ATOM 1131 C C . ILE A 1 147 ? 19.865 9.578 -20.730 1.00 88.06 147 ILE A C 1
ATOM 1133 O O . ILE A 1 147 ? 19.342 10.088 -19.741 1.00 88.06 147 ILE A O 1
ATOM 1137 N N . PHE A 1 148 ? 19.559 8.336 -21.119 1.00 80.94 148 PHE A N 1
ATOM 1138 C CA . PHE A 1 148 ? 18.632 7.504 -20.349 1.00 80.94 148 PHE A CA 1
ATOM 1139 C C . PHE A 1 148 ? 19.193 7.120 -18.976 1.00 80.94 148 PHE A C 1
ATOM 1141 O O . PHE A 1 148 ? 18.441 7.122 -18.002 1.00 80.94 148 PHE A O 1
ATOM 1148 N N . GLU A 1 149 ? 20.483 6.791 -18.880 1.00 78.88 149 GLU A N 1
ATOM 1149 C CA . GLU A 1 149 ? 21.119 6.474 -17.596 1.00 78.88 149 GLU A CA 1
ATOM 1150 C C . GLU A 1 149 ? 21.117 7.687 -16.649 1.00 78.88 149 GLU A C 1
ATOM 1152 O O . GLU A 1 149 ? 20.708 7.560 -15.490 1.00 78.88 149 GLU A O 1
ATOM 1157 N N . ASP A 1 150 ? 21.466 8.869 -17.159 1.00 80.31 150 ASP A N 1
ATOM 1158 C CA . ASP A 1 150 ? 21.468 10.122 -16.400 1.00 80.31 150 ASP A CA 1
ATOM 1159 C C . ASP A 1 150 ? 20.050 10.516 -15.967 1.00 80.31 150 ASP A C 1
ATOM 1161 O O . ASP A 1 150 ? 19.830 10.904 -14.818 1.00 80.31 150 ASP A O 1
ATOM 1165 N N . ALA A 1 151 ? 19.060 10.358 -16.852 1.00 81.31 151 ALA A N 1
ATOM 1166 C CA . ALA A 1 151 ? 17.661 10.635 -16.539 1.00 81.31 151 ALA A CA 1
ATOM 1167 C C . ALA A 1 151 ? 17.128 9.731 -15.419 1.00 81.31 151 ALA A C 1
ATOM 1169 O O . ALA A 1 151 ? 16.364 10.192 -14.571 1.00 81.31 151 ALA A O 1
ATOM 1170 N N . VAL A 1 152 ? 17.539 8.458 -15.379 1.00 76.25 152 VAL A N 1
ATOM 1171 C CA . VAL A 1 152 ? 17.173 7.540 -14.289 1.00 76.25 152 VAL A CA 1
ATOM 1172 C C . VAL A 1 152 ? 17.799 7.989 -12.970 1.00 76.25 152 VAL A C 1
ATOM 1174 O O . VAL A 1 152 ? 17.106 8.015 -11.953 1.00 76.25 152 VAL A O 1
ATOM 1177 N N . ALA A 1 153 ? 19.083 8.359 -12.969 1.00 73.25 153 ALA A N 1
ATOM 1178 C CA . ALA A 1 153 ? 19.752 8.848 -11.764 1.00 73.25 153 ALA A CA 1
ATOM 1179 C C . ALA A 1 153 ? 19.090 10.132 -11.236 1.00 73.25 153 ALA A C 1
ATOM 1181 O O . ALA A 1 153 ? 18.737 10.205 -10.057 1.00 73.25 153 ALA A O 1
ATOM 1182 N N . TRP A 1 154 ? 18.836 11.090 -12.131 1.00 81.44 154 TRP A N 1
ATOM 1183 C CA . TRP A 1 154 ? 18.123 12.325 -11.820 1.00 81.44 154 TRP A CA 1
ATOM 1184 C C . TRP A 1 154 ? 16.721 12.054 -11.268 1.00 81.44 154 TRP A C 1
ATOM 1186 O O . TRP A 1 154 ? 16.349 12.623 -10.246 1.00 81.44 154 TRP A O 1
ATOM 1196 N N . TYR A 1 155 ? 15.957 11.154 -11.896 1.00 77.19 155 TYR A N 1
ATOM 1197 C CA . TYR A 1 155 ? 14.609 10.806 -11.449 1.00 77.19 155 TYR A CA 1
ATOM 1198 C C . TYR A 1 155 ? 14.623 10.229 -10.032 1.00 77.19 155 TYR A C 1
ATOM 1200 O O . TYR A 1 155 ? 13.802 10.601 -9.199 1.00 77.19 155 TYR A O 1
ATOM 1208 N N . ILE A 1 156 ? 15.566 9.338 -9.726 1.00 73.81 156 ILE A N 1
ATOM 1209 C CA . ILE A 1 156 ? 15.694 8.778 -8.377 1.00 73.81 156 ILE A CA 1
ATOM 1210 C C . ILE A 1 156 ? 15.989 9.895 -7.363 1.00 73.81 156 ILE A C 1
ATOM 1212 O O . ILE A 1 156 ? 15.375 9.954 -6.302 1.00 73.81 156 ILE A O 1
ATOM 1216 N N . GLU A 1 157 ? 16.897 10.812 -7.678 1.00 74.31 157 GLU A N 1
ATOM 1217 C CA . GLU A 1 157 ? 17.251 11.891 -6.755 1.00 74.31 157 GLU A CA 1
ATOM 1218 C C . GLU A 1 157 ? 16.123 12.915 -6.559 1.00 74.31 157 GLU A C 1
ATOM 1220 O O . GLU A 1 157 ? 15.770 13.264 -5.428 1.00 74.31 157 GLU A O 1
ATOM 1225 N N . GLN A 1 158 ? 15.527 13.379 -7.653 1.00 78.88 158 GLN A N 1
ATOM 1226 C CA . GLN A 1 158 ? 14.537 14.451 -7.618 1.00 78.88 158 GLN A CA 1
ATOM 1227 C C . GLN A 1 158 ? 13.130 13.939 -7.324 1.00 78.88 158 GLN A C 1
ATOM 1229 O O . GLN A 1 158 ? 12.427 14.511 -6.494 1.00 78.88 158 GLN A O 1
ATOM 1234 N N . GLU A 1 159 ? 12.697 12.853 -7.955 1.00 75.81 159 GLU A N 1
ATOM 1235 C CA . GLU A 1 159 ? 11.337 12.361 -7.758 1.00 75.81 159 GLU A CA 1
ATOM 1236 C C . GLU A 1 159 ? 11.239 11.509 -6.498 1.00 75.81 159 GLU A C 1
ATOM 1238 O O . GLU A 1 159 ? 10.462 11.832 -5.597 1.00 75.81 159 GLU A O 1
ATOM 1243 N N . VAL A 1 160 ? 12.061 10.463 -6.390 1.00 73.50 160 VAL A N 1
ATOM 1244 C CA . VAL A 1 160 ? 11.944 9.491 -5.293 1.00 73.50 160 VAL A CA 1
ATOM 1245 C C . VAL A 1 160 ? 12.400 10.079 -3.964 1.00 73.50 160 VAL A C 1
ATOM 1247 O O . VAL A 1 160 ? 11.675 9.963 -2.981 1.00 73.50 160 VAL A O 1
ATOM 1250 N N . TYR A 1 161 ? 13.584 10.691 -3.903 1.00 74.75 161 TYR A N 1
ATOM 1251 C CA . TYR A 1 161 ? 14.131 11.163 -2.625 1.00 74.75 161 TYR A CA 1
ATOM 1252 C C . TYR A 1 161 ? 13.696 12.579 -2.239 1.00 74.75 161 TYR A C 1
ATOM 1254 O O . TYR A 1 161 ? 13.855 12.952 -1.079 1.00 74.75 161 TYR A O 1
ATOM 1262 N N . THR A 1 162 ? 13.132 13.362 -3.166 1.00 78.69 162 THR A N 1
ATOM 1263 C CA . THR A 1 162 ? 12.772 14.764 -2.895 1.00 78.69 162 THR A CA 1
ATOM 1264 C C . THR A 1 162 ? 11.276 15.034 -3.051 1.00 78.69 162 THR A C 1
ATOM 1266 O O . THR A 1 162 ? 10.611 15.429 -2.089 1.00 78.69 162 THR A O 1
ATOM 1269 N N . ASN A 1 163 ? 10.709 14.835 -4.243 1.00 81.00 163 ASN A N 1
ATOM 1270 C CA . ASN A 1 163 ? 9.335 15.250 -4.531 1.00 81.00 163 ASN A CA 1
ATOM 1271 C C . ASN A 1 163 ? 8.287 14.360 -3.856 1.00 81.00 163 ASN A C 1
ATOM 1273 O O . ASN A 1 163 ? 7.319 14.889 -3.306 1.00 81.00 163 ASN A O 1
ATOM 1277 N N . VAL A 1 164 ? 8.477 13.039 -3.864 1.00 77.00 164 VAL A N 1
ATOM 1278 C CA . VAL A 1 164 ? 7.551 12.083 -3.242 1.00 77.00 164 VAL A CA 1
ATOM 1279 C C . VAL A 1 164 ? 7.420 12.316 -1.728 1.00 77.00 164 VAL A C 1
ATOM 1281 O O . VAL A 1 164 ? 6.287 12.519 -1.280 1.00 77.00 164 VAL A O 1
ATOM 1284 N N . PRO A 1 165 ? 8.514 12.385 -0.938 1.00 76.56 165 PRO A N 1
ATOM 1285 C CA . PRO A 1 165 ? 8.426 12.690 0.489 1.00 76.56 165 PRO A CA 1
ATOM 1286 C C . PRO A 1 165 ? 7.744 14.032 0.756 1.00 76.56 165 PRO A C 1
ATOM 1288 O O . PRO A 1 165 ? 6.856 14.126 1.605 1.00 76.56 165 PRO A O 1
ATOM 1291 N N . ARG A 1 166 ? 8.097 15.069 -0.020 1.00 83.44 166 ARG A N 1
ATOM 1292 C CA . ARG A 1 166 ? 7.496 16.405 0.099 1.00 83.44 166 ARG A CA 1
ATOM 1293 C C . ARG A 1 166 ? 5.988 16.375 -0.150 1.00 83.44 166 ARG A C 1
ATOM 1295 O O . ARG A 1 166 ? 5.231 16.985 0.601 1.00 83.44 166 ARG A O 1
ATOM 1302 N N . MET A 1 167 ? 5.547 15.672 -1.191 1.00 82.00 167 MET A N 1
ATOM 1303 C CA . MET A 1 167 ? 4.130 15.523 -1.518 1.00 82.00 167 MET A CA 1
ATOM 1304 C C . MET A 1 167 ? 3.385 14.742 -0.432 1.00 82.00 167 MET A C 1
ATOM 1306 O O . MET A 1 167 ? 2.322 15.180 0.002 1.00 82.00 167 MET A O 1
ATOM 1310 N N . ALA A 1 168 ? 3.944 13.625 0.040 1.00 79.50 168 ALA A N 1
ATOM 1311 C CA . ALA A 1 168 ? 3.339 12.828 1.102 1.00 79.50 168 ALA A CA 1
ATOM 1312 C C . ALA A 1 168 ? 3.179 13.640 2.401 1.00 79.50 168 ALA A C 1
ATOM 1314 O O . ALA A 1 168 ? 2.111 13.606 3.011 1.00 79.50 168 ALA A O 1
ATOM 1315 N N . ALA A 1 169 ? 4.198 14.414 2.787 1.00 82.50 169 ALA A N 1
ATOM 1316 C CA . ALA A 1 169 ? 4.138 15.307 3.943 1.00 82.50 169 ALA A CA 1
ATOM 1317 C C . ALA A 1 169 ? 3.096 16.424 3.763 1.00 82.50 169 ALA A C 1
ATOM 1319 O O . ALA A 1 169 ? 2.317 16.694 4.675 1.00 82.50 169 ALA A O 1
ATOM 1320 N N . GLY A 1 170 ? 3.038 17.039 2.576 1.00 86.12 170 GLY A N 1
ATOM 1321 C CA . GLY A 1 170 ? 2.053 18.076 2.260 1.00 86.12 170 GLY A CA 1
ATOM 1322 C C . GLY A 1 170 ? 0.612 17.567 2.319 1.00 86.12 170 GLY A C 1
ATOM 1323 O O . GLY A 1 170 ? -0.252 18.233 2.884 1.00 86.12 170 GLY A O 1
ATOM 1324 N N . LEU A 1 171 ? 0.359 16.365 1.795 1.00 83.44 171 LEU A N 1
ATOM 1325 C CA . LEU A 1 171 ? -0.950 15.721 1.887 1.00 83.44 171 LEU A CA 1
ATOM 1326 C C . LEU A 1 171 ? -1.311 15.395 3.341 1.00 83.44 171 LEU A C 1
ATOM 1328 O O . LEU A 1 171 ? -2.458 15.590 3.729 1.00 83.44 171 LEU A O 1
ATOM 1332 N N . LEU A 1 172 ? -0.359 14.904 4.150 1.00 82.75 172 LEU A N 1
ATOM 1333 C CA . LEU A 1 172 ? -0.638 14.535 5.547 1.00 82.75 172 LEU A CA 1
ATOM 1334 C C . LEU A 1 172 ? -1.052 15.769 6.335 1.00 82.75 172 LEU A C 1
ATOM 1336 O O . LEU A 1 172 ? -2.103 15.772 6.970 1.00 82.75 172 LEU A O 1
ATOM 1340 N N . LYS A 1 173 ? -0.276 16.843 6.179 1.00 86.81 173 LYS A N 1
ATOM 1341 C CA . LYS A 1 173 ? -0.593 18.136 6.766 1.00 86.81 173 LYS A CA 1
ATOM 1342 C C . LYS A 1 173 ? -1.962 18.650 6.313 1.00 86.81 173 LYS A C 1
ATOM 1344 O O . LYS A 1 173 ? -2.731 19.136 7.132 1.00 86.81 173 LYS A O 1
ATOM 1349 N N . ALA A 1 174 ? -2.290 18.530 5.026 1.00 87.12 174 ALA A N 1
ATOM 1350 C CA . ALA A 1 174 ? -3.595 18.949 4.521 1.00 87.12 174 ALA A CA 1
ATOM 1351 C C . ALA A 1 174 ? -4.748 18.141 5.141 1.00 87.12 174 ALA A C 1
ATOM 1353 O O . ALA A 1 174 ? -5.804 18.707 5.414 1.00 87.12 174 ALA A O 1
ATOM 1354 N N . ALA A 1 175 ? -4.551 16.843 5.388 1.00 87.12 175 ALA A N 1
ATOM 1355 C CA . ALA A 1 175 ? -5.533 16.014 6.079 1.00 87.12 175 ALA A CA 1
ATOM 1356 C C . ALA A 1 175 ? -5.738 16.481 7.529 1.00 87.12 175 ALA A C 1
ATOM 1358 O O . ALA A 1 175 ? -6.878 16.665 7.958 1.00 87.12 175 ALA A O 1
ATOM 1359 N N . GLU A 1 176 ? -4.650 16.738 8.257 1.00 88.25 176 GLU A N 1
ATOM 1360 C CA . GLU A 1 176 ? -4.688 17.262 9.630 1.00 88.25 176 GLU A CA 1
ATOM 1361 C C . GLU A 1 176 ? -5.368 18.637 9.700 1.00 88.25 176 GLU A C 1
ATOM 1363 O O . GLU A 1 176 ? -6.267 18.840 10.516 1.00 88.25 176 GLU A O 1
ATOM 1368 N N . ASP A 1 177 ? -5.007 19.560 8.802 1.00 89.88 177 ASP A N 1
ATOM 1369 C CA . ASP A 1 177 ? -5.586 20.908 8.721 1.00 89.88 177 ASP A CA 1
ATOM 1370 C C . ASP A 1 177 ? -7.102 20.862 8.401 1.00 89.88 177 ASP A C 1
ATOM 1372 O O . ASP A 1 177 ? -7.851 21.771 8.760 1.00 89.88 177 ASP A O 1
ATOM 1376 N N . GLN A 1 178 ? -7.577 19.783 7.765 1.00 88.81 178 GLN A N 1
ATOM 1377 C CA . GLN A 1 178 ? -8.997 19.502 7.503 1.00 88.81 178 GLN A CA 1
ATOM 1378 C C . GLN A 1 178 ? -9.686 18.709 8.632 1.00 88.81 178 GLN A C 1
ATOM 1380 O O . GLN A 1 178 ? -10.835 18.282 8.482 1.00 88.81 178 GLN A O 1
ATOM 1385 N N . GLY A 1 179 ? -9.005 18.495 9.760 1.00 89.19 179 GLY A N 1
ATOM 1386 C CA . GLY A 1 179 ? -9.530 17.779 10.922 1.00 89.19 179 GLY A CA 1
ATOM 1387 C C . GLY A 1 179 ? -9.675 16.270 10.713 1.00 89.19 179 GLY A C 1
ATOM 1388 O O . GLY A 1 179 ? -10.501 15.641 11.377 1.00 89.19 179 GLY A O 1
ATOM 1389 N N . ARG A 1 180 ? -8.928 15.679 9.771 1.00 89.88 180 ARG A N 1
ATOM 1390 C CA . ARG A 1 180 ? -8.855 14.222 9.593 1.00 89.88 180 ARG A CA 1
ATOM 1391 C C . ARG A 1 180 ? -7.936 13.608 10.642 1.00 89.88 180 ARG A C 1
ATOM 1393 O O . ARG A 1 180 ? -6.933 14.200 11.031 1.00 89.88 180 ARG A O 1
ATOM 1400 N N . VAL A 1 181 ? -8.271 12.399 11.081 1.00 91.38 181 VAL A N 1
ATOM 1401 C CA . VAL A 1 181 ? -7.455 11.657 12.048 1.00 91.38 181 VAL A CA 1
ATOM 1402 C C . VAL A 1 181 ? -6.272 11.034 11.316 1.00 91.38 181 VAL A C 1
ATOM 1404 O O . VAL A 1 181 ? -6.470 10.188 10.447 1.00 91.38 181 VAL A O 1
ATOM 1407 N N . VAL A 1 182 ? -5.050 11.422 11.673 1.00 89.75 182 VAL A N 1
ATOM 1408 C CA . VAL A 1 182 ? -3.824 10.769 11.200 1.00 89.75 182 VAL A CA 1
ATOM 1409 C C . VAL A 1 182 ? -3.231 9.963 12.353 1.00 89.75 182 VAL A C 1
ATOM 1411 O O . VAL A 1 182 ? -2.690 10.517 13.308 1.00 89.75 182 VAL A O 1
ATOM 1414 N N . SER A 1 183 ? -3.363 8.641 12.280 1.00 89.62 183 SER A N 1
ATOM 1415 C CA . SER A 1 183 ? -2.952 7.729 13.346 1.00 89.62 183 SER A CA 1
ATOM 1416 C C . SER A 1 183 ? -1.546 7.204 13.089 1.00 89.62 183 SER A C 1
ATOM 1418 O O . SER A 1 183 ? -1.298 6.488 12.118 1.00 89.62 183 SER A O 1
ATOM 1420 N N . HIS A 1 184 ? -0.628 7.533 13.993 1.00 88.62 184 HIS A N 1
ATOM 1421 C CA . HIS A 1 184 ? 0.706 6.947 14.046 1.00 88.62 184 HIS A CA 1
ATOM 1422 C C . HIS A 1 184 ? 0.704 5.791 15.044 1.00 88.62 184 HIS A C 1
ATOM 1424 O O . HIS A 1 184 ? 0.411 5.991 16.222 1.00 88.62 184 HIS A O 1
ATOM 1430 N N . LEU A 1 185 ? 1.000 4.587 14.560 1.00 90.06 185 LEU A N 1
ATOM 1431 C CA . LEU A 1 185 ? 0.909 3.375 15.370 1.00 90.06 185 LEU A CA 1
ATOM 1432 C C . LEU A 1 185 ? 2.046 3.250 16.392 1.00 90.06 185 LEU A C 1
ATOM 1434 O O . LEU A 1 185 ? 3.185 3.642 16.121 1.00 90.06 185 LEU A O 1
ATOM 1438 N N . THR A 1 186 ? 1.748 2.652 17.548 1.00 93.00 186 THR A N 1
ATOM 1439 C CA . THR A 1 186 ? 2.769 2.272 18.536 1.00 93.00 186 THR A CA 1
ATOM 1440 C C . THR A 1 186 ? 3.602 1.084 18.035 1.00 93.00 186 THR A C 1
ATOM 1442 O O . THR A 1 186 ? 3.180 0.369 17.121 1.00 93.00 186 THR A O 1
ATOM 1445 N N . PRO A 1 187 ? 4.786 0.814 18.618 1.00 90.94 187 PRO A N 1
ATOM 1446 C CA . PRO A 1 187 ? 5.575 -0.367 18.267 1.00 90.94 187 PRO A CA 1
ATOM 1447 C C . PRO A 1 187 ? 4.805 -1.690 18.397 1.00 90.94 187 PRO A C 1
ATOM 1449 O O . PRO A 1 187 ? 5.001 -2.595 17.587 1.00 90.94 187 PRO A O 1
ATOM 1452 N N . GLU A 1 188 ? 3.921 -1.801 19.385 1.00 93.44 188 GLU A N 1
ATOM 1453 C CA . GLU A 1 188 ? 3.081 -2.975 19.626 1.00 93.44 188 GLU A CA 1
ATOM 1454 C C . GLU A 1 188 ? 2.031 -3.136 18.523 1.00 93.44 188 GLU A C 1
ATOM 1456 O O . GLU A 1 188 ? 1.914 -4.214 17.943 1.00 93.44 188 GLU A O 1
ATOM 1461 N N . GLU A 1 189 ? 1.343 -2.051 18.159 1.00 93.62 189 GLU A N 1
ATOM 1462 C CA . GLU A 1 189 ? 0.371 -2.038 17.060 1.00 93.62 189 GLU A CA 1
ATOM 1463 C C . GLU A 1 189 ? 1.054 -2.370 15.720 1.00 93.62 189 GLU A C 1
ATOM 1465 O O . GLU A 1 189 ? 0.575 -3.205 14.951 1.00 93.62 189 GLU A O 1
ATOM 1470 N N . ILE A 1 190 ? 2.234 -1.790 15.457 1.00 90.19 190 ILE A N 1
ATOM 1471 C CA . ILE A 1 190 ? 3.059 -2.115 14.281 1.00 90.19 190 ILE A CA 1
ATOM 1472 C C . ILE A 1 190 ? 3.442 -3.598 14.280 1.00 90.19 190 ILE A C 1
ATOM 1474 O O . ILE A 1 190 ? 3.458 -4.232 13.220 1.00 90.19 190 ILE A O 1
ATOM 1478 N N . LYS A 1 191 ? 3.759 -4.171 15.446 1.00 90.94 191 LYS A N 1
ATOM 1479 C CA . LYS A 1 191 ? 4.124 -5.583 15.561 1.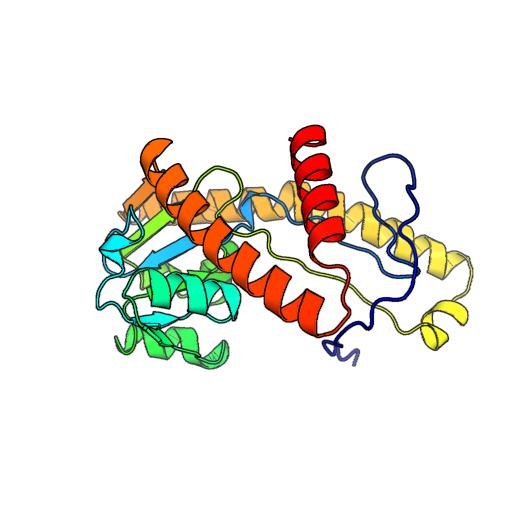00 90.94 191 LYS A CA 1
ATOM 1480 C C . LYS A 1 191 ? 2.966 -6.495 15.158 1.00 90.94 191 LYS A C 1
ATOM 1482 O O . LYS A 1 191 ? 3.221 -7.465 14.452 1.00 90.94 191 LYS A O 1
ATOM 1487 N N . GLU A 1 192 ? 1.726 -6.178 15.527 1.00 93.69 192 GLU A N 1
ATOM 1488 C CA . GLU A 1 192 ? 0.552 -6.959 15.104 1.00 93.69 192 GLU A CA 1
ATOM 1489 C C . GLU A 1 192 ? 0.402 -6.995 13.578 1.00 93.69 192 GLU A C 1
ATOM 1491 O O . GLU A 1 192 ? 0.246 -8.066 12.987 1.00 93.69 192 GLU A O 1
ATOM 1496 N N . TRP A 1 193 ? 0.534 -5.839 12.924 1.00 91.38 193 TRP A N 1
ATOM 1497 C CA . TRP A 1 193 ? 0.543 -5.746 11.463 1.00 91.38 193 TRP A CA 1
ATOM 1498 C C . TRP A 1 193 ? 1.704 -6.519 10.837 1.00 91.38 193 TRP A C 1
ATOM 1500 O O . TRP A 1 193 ? 1.523 -7.258 9.871 1.00 91.38 193 TRP A O 1
ATOM 1510 N N . THR A 1 194 ? 2.900 -6.382 11.406 1.00 89.06 194 THR A N 1
ATOM 1511 C CA . THR A 1 194 ? 4.105 -7.037 10.889 1.00 89.06 194 THR A CA 1
ATOM 1512 C C . THR A 1 194 ? 4.022 -8.557 11.033 1.00 89.06 194 THR A C 1
ATOM 1514 O O . THR A 1 194 ? 4.456 -9.285 10.143 1.00 89.06 194 THR A O 1
ATOM 1517 N N . ASP A 1 195 ? 3.466 -9.060 12.133 1.00 91.69 195 ASP A N 1
ATOM 1518 C CA . ASP A 1 195 ? 3.290 -10.495 12.348 1.00 91.69 195 ASP A CA 1
ATOM 1519 C C . ASP A 1 195 ? 2.240 -11.078 11.398 1.00 91.69 195 ASP A C 1
ATOM 1521 O O . ASP A 1 195 ? 2.473 -12.139 10.821 1.00 91.69 195 ASP A O 1
ATOM 1525 N N . LEU A 1 196 ? 1.148 -10.353 11.136 1.00 91.88 196 LEU A N 1
ATOM 1526 C CA . LEU A 1 196 ? 0.189 -10.730 10.098 1.00 91.88 196 LEU A CA 1
ATOM 1527 C C . LEU A 1 196 ? 0.844 -10.778 8.707 1.00 91.88 196 LEU A C 1
ATOM 1529 O O . LEU A 1 196 ? 0.689 -11.760 7.978 1.00 91.88 196 LEU A O 1
ATOM 1533 N N . ALA A 1 197 ? 1.619 -9.749 8.356 1.00 89.12 197 ALA A N 1
ATOM 1534 C CA . ALA A 1 197 ? 2.324 -9.678 7.080 1.00 89.12 197 ALA A CA 1
ATOM 1535 C C . ALA A 1 197 ? 3.327 -10.831 6.902 1.00 89.12 197 ALA A C 1
ATOM 1537 O O . ALA A 1 197 ? 3.443 -11.373 5.803 1.00 89.12 197 ALA A O 1
ATOM 1538 N N . LYS A 1 198 ? 4.011 -11.265 7.974 1.00 88.81 198 LYS A N 1
ATOM 1539 C CA . LYS A 1 198 ? 4.893 -12.447 7.937 1.00 88.81 198 LYS A CA 1
ATOM 1540 C C . LYS A 1 198 ? 4.132 -13.715 7.570 1.00 88.81 198 LYS A C 1
ATOM 1542 O O . LYS A 1 198 ? 4.620 -14.463 6.731 1.00 88.81 198 LYS A O 1
ATOM 1547 N N . VAL A 1 199 ? 2.945 -13.940 8.137 1.00 92.31 199 VAL A N 1
ATOM 1548 C CA . VAL A 1 199 ? 2.140 -15.130 7.812 1.00 92.31 199 VAL A CA 1
ATOM 1549 C C . VAL A 1 199 ? 1.737 -15.127 6.335 1.00 92.31 199 VAL A C 1
ATOM 1551 O O . VAL A 1 199 ? 1.877 -16.142 5.651 1.00 92.31 199 VAL A O 1
ATOM 1554 N N . VAL A 1 200 ? 1.311 -13.972 5.811 1.00 90.50 200 VAL A N 1
ATOM 1555 C CA . VAL A 1 200 ? 1.003 -13.817 4.379 1.00 90.50 200 VAL A CA 1
ATOM 1556 C C . VAL A 1 200 ? 2.245 -14.060 3.515 1.00 90.50 200 VAL A C 1
ATOM 1558 O O . VAL A 1 200 ? 2.172 -14.772 2.510 1.00 90.50 200 VAL A O 1
ATOM 1561 N N . ALA A 1 201 ? 3.399 -13.520 3.913 1.00 88.50 201 ALA A N 1
ATOM 1562 C CA . ALA A 1 201 ? 4.659 -13.715 3.204 1.00 88.50 201 ALA A CA 1
ATOM 1563 C C . ALA A 1 201 ? 5.088 -15.191 3.188 1.00 88.50 201 ALA A C 1
ATOM 1565 O O . ALA A 1 201 ? 5.463 -15.701 2.135 1.00 88.50 201 ALA A O 1
ATOM 1566 N N . GLU A 1 202 ? 4.993 -15.899 4.314 1.00 91.06 202 GLU A N 1
ATOM 1567 C CA . GLU A 1 202 ? 5.315 -17.326 4.422 1.00 91.06 202 GLU A CA 1
ATOM 1568 C C . GLU A 1 202 ? 4.414 -18.185 3.530 1.00 91.06 202 GLU A C 1
ATOM 1570 O O . GLU A 1 202 ? 4.915 -19.036 2.789 1.00 91.06 202 GLU A O 1
ATOM 1575 N N . ALA A 1 203 ? 3.105 -17.916 3.526 1.00 90.75 203 ALA A N 1
ATOM 1576 C CA . ALA A 1 203 ? 2.165 -18.587 2.632 1.00 90.75 203 ALA A CA 1
ATOM 1577 C C . ALA A 1 203 ? 2.524 -18.343 1.156 1.00 90.75 203 ALA A C 1
ATOM 1579 O O . ALA A 1 203 ? 2.534 -19.277 0.347 1.00 90.75 203 ALA A O 1
ATOM 1580 N N . LYS A 1 204 ? 2.888 -17.102 0.804 1.00 88.19 204 LYS A N 1
ATOM 1581 C CA . LYS A 1 204 ? 3.285 -16.756 -0.564 1.00 88.19 204 LYS A CA 1
ATOM 1582 C C . LYS A 1 204 ? 4.607 -17.402 -0.974 1.00 88.19 204 LYS A C 1
ATOM 1584 O O . LYS A 1 204 ? 4.736 -17.859 -2.110 1.00 88.19 204 LYS A O 1
ATOM 1589 N N . ILE A 1 205 ? 5.578 -17.460 -0.066 1.00 90.81 205 ILE A N 1
ATOM 1590 C CA . ILE A 1 205 ? 6.856 -18.142 -0.283 1.00 90.81 205 ILE A CA 1
ATOM 1591 C C . ILE A 1 205 ? 6.604 -19.620 -0.579 1.00 90.81 205 ILE A C 1
ATOM 1593 O O . ILE A 1 205 ? 7.100 -20.111 -1.590 1.00 90.81 205 ILE A O 1
ATOM 1597 N N . ALA A 1 206 ? 5.782 -20.298 0.226 1.00 93.06 206 ALA A N 1
ATOM 1598 C CA . ALA A 1 206 ? 5.449 -21.704 0.009 1.00 93.06 206 ALA A CA 1
ATOM 1599 C C . ALA A 1 206 ? 4.759 -21.941 -1.350 1.00 93.06 206 ALA A C 1
ATOM 1601 O O . ALA A 1 206 ? 5.117 -22.870 -2.075 1.00 93.06 206 ALA A O 1
ATOM 1602 N N . GLU A 1 207 ? 3.816 -21.072 -1.738 1.00 91.31 207 GLU A N 1
ATOM 1603 C CA . GLU A 1 207 ? 3.157 -21.123 -3.053 1.00 91.31 207 GLU A CA 1
ATOM 1604 C C . GLU A 1 207 ? 4.165 -21.001 -4.211 1.00 91.31 207 GLU A C 1
ATOM 1606 O O . GLU A 1 207 ? 4.068 -21.712 -5.214 1.00 91.31 207 GLU A O 1
ATOM 1611 N N . LEU A 1 208 ? 5.128 -20.085 -4.090 1.00 90.31 208 LEU A N 1
ATOM 1612 C CA . LEU A 1 208 ? 6.148 -19.844 -5.109 1.00 90.31 208 LEU A CA 1
ATOM 1613 C C . LEU A 1 208 ? 7.186 -20.975 -5.165 1.00 90.31 208 LEU A C 1
ATOM 1615 O O . LEU A 1 208 ? 7.554 -21.403 -6.262 1.00 90.31 208 LEU A O 1
ATOM 1619 N N . GLU A 1 209 ? 7.608 -21.515 -4.021 1.00 92.56 209 GLU A N 1
ATOM 1620 C CA . GLU A 1 209 ? 8.512 -22.671 -3.959 1.00 92.56 209 GLU A CA 1
ATOM 1621 C C . GLU A 1 209 ? 7.884 -23.918 -4.591 1.00 92.56 209 GLU A C 1
ATOM 1623 O O . GLU A 1 209 ? 8.551 -24.619 -5.354 1.00 92.56 209 GLU A O 1
ATOM 1628 N N . ALA A 1 210 ? 6.580 -24.142 -4.392 1.00 94.19 210 ALA A N 1
ATOM 1629 C CA . ALA A 1 210 ? 5.843 -25.216 -5.064 1.00 94.19 210 ALA A CA 1
ATOM 1630 C C . ALA A 1 210 ? 5.835 -25.075 -6.601 1.00 94.19 210 ALA A C 1
ATOM 1632 O O . ALA A 1 210 ? 5.672 -26.062 -7.318 1.00 94.19 210 ALA A O 1
ATOM 1633 N N . LYS A 1 211 ? 6.049 -23.859 -7.120 1.00 94.31 211 LYS A N 1
ATOM 1634 C CA . LYS A 1 211 ? 6.187 -23.556 -8.555 1.00 94.31 211 LYS A CA 1
ATOM 1635 C C . LYS A 1 211 ? 7.645 -23.574 -9.035 1.00 94.31 211 LYS A C 1
ATOM 1637 O O . LYS A 1 211 ? 7.916 -23.193 -10.172 1.00 94.31 211 LYS A O 1
ATOM 1642 N N . GLY A 1 212 ? 8.588 -23.997 -8.190 1.00 91.69 212 GLY A N 1
ATOM 1643 C CA . GLY A 1 212 ? 10.018 -24.034 -8.503 1.00 91.69 212 GLY A CA 1
ATOM 1644 C C . GLY A 1 212 ? 10.699 -22.662 -8.492 1.00 91.69 212 GLY A C 1
ATOM 1645 O O . GLY A 1 212 ? 11.804 -22.525 -9.018 1.00 91.69 212 GLY A O 1
ATOM 1646 N N . VAL A 1 213 ? 10.057 -21.639 -7.919 1.00 92.00 213 VAL A N 1
ATOM 1647 C CA . VAL A 1 213 ? 10.645 -20.305 -7.751 1.00 92.00 213 VAL A CA 1
ATOM 1648 C C . VAL A 1 213 ? 11.406 -20.270 -6.419 1.00 92.00 213 VAL A C 1
ATOM 1650 O O . VAL A 1 213 ? 10.830 -20.635 -5.396 1.00 92.00 213 VAL A O 1
ATOM 1653 N N . PRO A 1 214 ? 12.667 -19.799 -6.373 1.00 89.81 214 PRO A N 1
ATOM 1654 C CA . PRO A 1 214 ? 13.476 -19.768 -5.150 1.00 89.81 214 PRO A CA 1
ATOM 1655 C C . PRO A 1 214 ? 13.077 -18.602 -4.220 1.00 89.81 214 PRO A C 1
ATOM 1657 O O . PRO A 1 214 ? 13.886 -17.738 -3.880 1.00 89.81 214 PRO A O 1
ATOM 1660 N N . ALA A 1 215 ? 11.804 -18.532 -3.830 1.00 89.12 215 ALA A N 1
ATOM 1661 C CA . ALA A 1 215 ? 11.243 -17.389 -3.113 1.00 89.12 215 ALA A CA 1
ATOM 1662 C C . ALA A 1 215 ? 11.846 -17.202 -1.716 1.00 89.12 215 ALA A C 1
ATOM 1664 O O . ALA A 1 215 ? 12.088 -16.069 -1.304 1.00 89.12 215 ALA A O 1
ATOM 1665 N N . LYS A 1 216 ? 12.150 -18.291 -1.002 1.00 89.44 216 LYS A N 1
ATOM 1666 C CA . LYS A 1 216 ? 12.699 -18.216 0.356 1.00 89.44 216 LYS A CA 1
ATOM 1667 C C . LYS A 1 216 ? 14.086 -17.585 0.399 1.00 89.44 216 LYS A C 1
ATOM 1669 O O . LYS A 1 216 ? 14.328 -16.724 1.240 1.00 89.44 216 LYS A O 1
ATOM 1674 N N . SER A 1 217 ? 14.981 -17.972 -0.512 1.00 87.69 217 SER A N 1
ATOM 1675 C CA . SER A 1 217 ? 16.323 -17.381 -0.574 1.00 87.69 217 SER A CA 1
ATOM 1676 C C . SER A 1 217 ? 16.265 -15.902 -0.957 1.00 87.69 217 SER A C 1
ATOM 1678 O O . SER A 1 217 ? 16.961 -15.095 -0.350 1.00 87.69 217 SER A O 1
ATOM 1680 N N . VAL A 1 218 ? 15.385 -15.532 -1.897 1.00 85.81 218 VAL A N 1
ATOM 1681 C CA . VAL A 1 218 ? 15.167 -14.126 -2.282 1.00 85.81 218 VAL A CA 1
ATOM 1682 C C . VAL A 1 218 ? 14.622 -13.313 -1.107 1.00 85.81 218 VAL A C 1
ATOM 1684 O O . VAL A 1 218 ? 15.102 -12.214 -0.843 1.00 85.81 218 VAL A O 1
ATOM 1687 N N . TYR A 1 219 ? 13.654 -13.855 -0.366 1.00 84.50 219 TYR A N 1
ATOM 1688 C CA . TYR A 1 219 ? 13.097 -13.190 0.810 1.00 84.50 219 TYR A CA 1
ATOM 1689 C C . TYR A 1 219 ? 14.156 -12.968 1.897 1.00 84.50 219 TYR A C 1
ATOM 1691 O O . TYR A 1 219 ? 14.254 -11.875 2.448 1.00 84.50 219 TYR A O 1
ATOM 1699 N N . GLN A 1 220 ? 14.991 -13.972 2.178 1.00 85.88 220 GLN A N 1
ATOM 1700 C CA . GLN A 1 220 ? 16.083 -13.851 3.149 1.00 85.88 220 GLN A CA 1
ATOM 1701 C C . GLN A 1 220 ? 17.117 -12.797 2.736 1.00 85.88 220 GLN A C 1
ATOM 1703 O O . GLN A 1 220 ? 17.544 -12.003 3.574 1.00 85.88 220 GLN A O 1
ATOM 1708 N N . GLU A 1 221 ? 17.491 -12.759 1.455 1.00 82.44 221 GLU A N 1
ATOM 1709 C CA . GLU A 1 221 ? 18.396 -11.737 0.925 1.00 82.44 221 GLU A CA 1
ATOM 1710 C C . GLU A 1 221 ? 17.784 -10.337 1.053 1.00 82.44 221 GLU A C 1
ATOM 1712 O O . GLU A 1 221 ? 18.443 -9.421 1.543 1.00 82.44 221 GLU A O 1
ATOM 1717 N N . LEU A 1 222 ? 16.502 -10.174 0.710 1.00 79.31 222 LEU A N 1
ATOM 1718 C CA . LEU A 1 222 ? 15.794 -8.904 0.863 1.00 79.31 222 LEU A CA 1
ATOM 1719 C C . LEU A 1 222 ? 15.784 -8.429 2.323 1.00 79.31 222 LEU A C 1
ATOM 1721 O O . LEU A 1 222 ? 16.078 -7.266 2.585 1.00 79.31 222 LEU A O 1
ATOM 1725 N N . GLN A 1 223 ? 15.507 -9.319 3.281 1.00 78.06 223 GLN A N 1
ATOM 1726 C CA . GLN A 1 223 ? 15.537 -8.979 4.708 1.00 78.06 223 GLN A CA 1
ATOM 1727 C C . GLN A 1 223 ? 16.935 -8.535 5.168 1.00 78.06 223 GLN A C 1
ATOM 1729 O O . GLN A 1 223 ? 17.057 -7.574 5.928 1.00 78.06 223 GLN A O 1
ATOM 1734 N N . GLN A 1 224 ? 17.999 -9.179 4.676 1.00 78.88 224 GLN A N 1
ATOM 1735 C CA . GLN A 1 224 ? 19.376 -8.758 4.958 1.00 78.88 224 GLN A CA 1
ATOM 1736 C C . GLN A 1 224 ? 19.692 -7.388 4.351 1.00 78.88 224 GLN A C 1
ATOM 1738 O O . GLN A 1 224 ? 20.317 -6.558 5.008 1.00 78.88 224 GLN A O 1
ATOM 1743 N N . LEU A 1 225 ? 19.254 -7.125 3.116 1.00 74.94 225 LEU A N 1
ATOM 1744 C CA . LEU A 1 225 ? 19.425 -5.817 2.484 1.00 74.94 225 LEU A CA 1
ATOM 1745 C C . LEU A 1 225 ? 18.689 -4.732 3.279 1.00 74.94 225 LEU A C 1
ATOM 1747 O O . LEU A 1 225 ? 19.292 -3.715 3.603 1.00 74.94 225 LEU A O 1
ATOM 1751 N N . ILE A 1 226 ? 17.438 -4.970 3.674 1.00 72.25 226 ILE A N 1
ATOM 1752 C CA . ILE A 1 226 ? 16.677 -4.029 4.507 1.00 72.25 226 ILE A CA 1
ATOM 1753 C C . ILE A 1 226 ? 17.416 -3.748 5.822 1.00 72.25 226 ILE A C 1
ATOM 1755 O O . ILE A 1 226 ? 17.532 -2.593 6.213 1.00 72.25 226 ILE A O 1
ATOM 1759 N N . ALA A 1 227 ? 17.958 -4.768 6.493 1.00 72.88 227 ALA A N 1
ATOM 1760 C CA . ALA A 1 227 ? 18.710 -4.574 7.735 1.00 72.88 227 ALA A CA 1
ATOM 1761 C C . ALA A 1 227 ? 20.000 -3.751 7.546 1.00 72.88 227 ALA A C 1
ATOM 1763 O O . ALA A 1 227 ? 20.383 -3.008 8.445 1.00 72.88 227 ALA A O 1
ATOM 1764 N N . ASN A 1 228 ? 20.651 -3.868 6.386 1.00 70.69 228 ASN A N 1
ATOM 1765 C CA . ASN A 1 228 ? 21.920 -3.199 6.090 1.00 70.69 228 ASN A CA 1
ATOM 1766 C C . ASN A 1 228 ? 21.765 -1.768 5.547 1.00 70.69 228 ASN A C 1
ATOM 1768 O O . ASN A 1 228 ? 22.736 -1.015 5.569 1.00 70.69 228 ASN A O 1
ATOM 1772 N N . TYR A 1 229 ? 20.589 -1.414 5.021 1.00 61.53 229 TYR A N 1
ATOM 1773 C CA . TYR A 1 229 ? 20.324 -0.129 4.357 1.00 61.53 229 TYR A CA 1
ATOM 1774 C C . TYR A 1 229 ? 19.231 0.710 5.052 1.00 61.53 229 TYR A C 1
ATOM 1776 O O . TYR A 1 229 ? 18.710 1.639 4.436 1.00 61.53 229 TYR A O 1
ATOM 1784 N N . LYS A 1 230 ? 18.882 0.380 6.304 1.00 52.78 230 LYS A N 1
ATOM 1785 C CA . LYS A 1 230 ? 18.017 1.199 7.173 1.00 52.78 230 LYS A CA 1
ATOM 1786 C C . LYS A 1 230 ? 18.703 2.474 7.651 1.00 52.78 230 LYS A C 1
ATOM 1788 O O . LYS A 1 230 ? 19.922 2.422 7.922 1.00 52.78 230 LYS A O 1
#